Protein AF-A0A0M8KR98-F1 (afdb_monomer_lite)

Foldseek 3Di:
DVVVVVVVVVVVVVVVVVVVVVVVVVVVLVVLLVVLVVLLVVLVVCVVVLHQDDPPRCNVVSLVSLVVSLVVLLVLLVQLVVLLVVCLPPPEDAVVVSLCSNQNDDPDSLVSNLVSLVSNLSSLLSNLSSLVSVLSSVCSVPVPDDPVVSLVVNLVVNVVSLVSLVSSLVSLVSQLPHHYDNDPDPDPDRPPVNVSNSVSSVVSSVVSVVPPRRPPSCDPVNDPPFDWDQDPVGTDTDDDDD

Radius of gyration: 24.24 Å; chains: 1; bounding box: 56×49×80 Å

Sequence (242 aa):
MLAQHQMNKKLESISRVLVDLQSRADQEERSILATASRQASKVAGYLLDQASIPSISSASHAFGELDTLTNSYISRLDRWSGAVAKHADADRVYAPDLLKELVGKRDDPTVDFERMVAQTYEALALRARVVVLEKVAAEFSNPHRSLSHIEGVLRSELSDIAENQSRLVRLLEDLSVMQLDSSKVPVAFAGKGTLTARTSFSLLSRMLHSAPDGIPILSESDQTVLELEPGTGGMKVVKPAE

pLDDT: mean 76.17, std 15.07, range [37.62, 96.81]

Secondary structure (DSSP, 8-state):
-HHHHHHHHHHHHHHHHHHHHHHHHHHHHHHHHHHHHHHHHHHHHHHHTTPPPPTT-SHHHHHHHHHHHHHHHHHHHHHHHHHHHHTTT-S-EEHHHHHHHHH-S-SSHHHHHHHHHHHHHHHHHHHHHHHHHHHHHHHHT-TTS-HHHHHHHHHHHHHHHHHHHHHHHHHHHHHHHS-EES-SS------HHHHHHHHHHHHHHHHHHHS--SS----GGG-----EEEETTEEEEPPPP-

Structure (mmCIF, N/CA/C/O backbone):
data_AF-A0A0M8KR98-F1
#
_entry.id   AF-A0A0M8KR98-F1
#
loop_
_atom_site.group_PDB
_atom_site.id
_atom_site.type_symbol
_atom_site.label_atom_id
_atom_site.label_alt_id
_atom_site.label_comp_id
_atom_site.label_asym_id
_atom_site.label_entity_id
_atom_site.label_seq_id
_atom_site.pdbx_PDB_ins_code
_atom_site.Cartn_x
_atom_site.Cartn_y
_atom_site.Cartn_z
_atom_site.occupancy
_atom_site.B_iso_or_equiv
_atom_site.auth_seq_id
_atom_site.auth_comp_id
_atom_site.auth_asym_id
_atom_site.auth_atom_id
_atom_site.pdbx_PDB_model_num
ATOM 1 N N . MET A 1 1 ? 18.483 24.507 -37.525 1.00 60.78 1 MET A N 1
ATOM 2 C CA . MET A 1 1 ? 19.000 24.207 -36.166 1.00 60.78 1 MET A CA 1
ATOM 3 C C . MET A 1 1 ? 18.227 24.893 -35.027 1.00 60.78 1 MET A C 1
ATOM 5 O O . MET A 1 1 ? 18.072 24.269 -33.988 1.00 60.78 1 MET A O 1
ATOM 9 N N . LEU A 1 2 ? 17.673 26.104 -35.198 1.00 60.47 2 LEU A N 1
ATOM 10 C CA . LEU A 1 2 ? 16.888 26.804 -34.155 1.00 60.47 2 LEU A CA 1
ATOM 11 C C . LEU A 1 2 ? 15.587 26.090 -33.726 1.00 60.47 2 LEU A C 1
ATOM 13 O O . LEU A 1 2 ? 15.287 26.042 -32.537 1.00 60.47 2 LEU A O 1
ATOM 17 N N . ALA A 1 3 ? 14.850 25.485 -34.664 1.00 64.94 3 ALA A N 1
ATOM 18 C CA . ALA A 1 3 ? 13.606 24.765 -34.360 1.00 64.94 3 ALA A CA 1
ATOM 19 C C . ALA A 1 3 ? 13.834 23.516 -33.482 1.00 64.94 3 ALA A C 1
ATOM 21 O O . ALA A 1 3 ? 13.093 23.288 -32.530 1.00 64.94 3 ALA A O 1
ATOM 22 N N . GLN A 1 4 ? 14.911 22.762 -33.739 1.00 66.31 4 GLN A N 1
ATOM 23 C CA . GLN A 1 4 ? 15.295 21.595 -32.934 1.00 66.31 4 GLN A CA 1
ATOM 24 C C . GLN A 1 4 ? 15.674 22.001 -31.504 1.00 66.31 4 GLN A C 1
ATOM 26 O O . GLN A 1 4 ? 15.288 21.352 -30.537 1.00 66.31 4 GLN A O 1
ATOM 31 N N . HIS A 1 5 ? 16.396 23.115 -31.358 1.00 66.62 5 HIS A N 1
ATOM 32 C CA . HIS A 1 5 ? 16.786 23.639 -30.053 1.00 66.62 5 HIS A CA 1
ATOM 33 C C . HIS A 1 5 ? 15.574 24.132 -29.241 1.00 66.62 5 HIS A C 1
ATOM 35 O O . HIS A 1 5 ? 15.465 23.843 -28.051 1.00 66.62 5 HIS A O 1
ATOM 41 N N . GLN A 1 6 ? 14.614 24.808 -29.884 1.00 67.94 6 GLN A N 1
ATOM 42 C CA . GLN A 1 6 ? 13.362 25.216 -29.234 1.00 67.94 6 GLN A CA 1
ATOM 43 C C . GLN A 1 6 ? 12.481 24.020 -28.844 1.00 67.94 6 GLN A C 1
ATOM 45 O O . GLN A 1 6 ? 11.874 24.036 -27.773 1.00 67.94 6 GLN A O 1
ATOM 50 N N . MET A 1 7 ? 12.433 22.975 -29.674 1.00 64.50 7 MET A N 1
ATOM 51 C CA . MET A 1 7 ? 11.727 21.731 -29.365 1.00 64.50 7 MET A CA 1
ATOM 52 C C . MET A 1 7 ? 12.354 21.014 -28.163 1.00 64.50 7 MET A C 1
ATOM 54 O O . MET A 1 7 ? 11.638 20.665 -27.227 1.00 64.50 7 MET A O 1
ATOM 58 N N . ASN A 1 8 ? 13.682 20.884 -28.130 1.00 73.81 8 ASN A N 1
ATOM 59 C CA . ASN A 1 8 ? 14.389 20.284 -26.997 1.00 73.81 8 ASN A CA 1
ATOM 60 C C . ASN A 1 8 ? 14.152 21.071 -25.699 1.00 73.81 8 ASN A C 1
ATOM 62 O O . ASN A 1 8 ? 13.847 20.471 -24.674 1.00 73.81 8 ASN A O 1
ATOM 66 N N . LYS A 1 9 ? 14.179 22.410 -25.753 1.00 74.81 9 LYS A N 1
ATOM 67 C CA . LYS A 1 9 ? 13.900 23.268 -24.590 1.00 74.81 9 LYS A CA 1
ATOM 68 C C . LYS A 1 9 ? 12.471 23.098 -24.055 1.00 74.81 9 LYS A C 1
ATOM 70 O O . LYS A 1 9 ? 12.258 23.114 -22.845 1.00 74.81 9 LYS A O 1
ATOM 75 N N . LYS A 1 10 ? 11.484 22.913 -24.942 1.00 67.12 10 LYS A N 1
ATOM 76 C CA . LYS A 1 10 ? 10.097 22.616 -24.544 1.00 67.12 10 LYS A CA 1
ATOM 77 C C . LYS A 1 10 ? 9.973 21.232 -23.905 1.00 67.12 10 LYS A C 1
ATOM 79 O O . LYS A 1 10 ? 9.337 21.117 -22.864 1.00 67.12 10 LYS A O 1
ATOM 84 N N . LEU A 1 11 ? 10.600 20.208 -24.485 1.00 71.50 11 LEU A N 1
ATOM 85 C CA . LEU A 1 11 ? 10.605 18.850 -23.926 1.00 71.50 11 LEU A CA 1
ATOM 86 C C . LEU A 1 11 ? 11.276 18.801 -22.550 1.00 71.50 11 LEU A C 1
ATOM 88 O O . LEU A 1 11 ? 10.767 18.155 -21.641 1.00 71.50 11 LEU A O 1
ATOM 92 N N . GLU A 1 12 ? 12.368 19.537 -22.373 1.00 72.88 12 GLU A N 1
ATOM 93 C CA . GLU A 1 12 ? 13.060 19.651 -21.091 1.00 72.88 12 GLU A CA 1
ATOM 94 C C . GLU A 1 12 ? 12.201 20.367 -20.035 1.00 72.88 12 GLU A C 1
ATOM 96 O O . GLU A 1 12 ? 12.149 19.944 -18.882 1.00 72.88 12 GLU A O 1
ATOM 101 N N . SER A 1 13 ? 11.466 21.413 -20.429 1.00 69.31 13 SER A N 1
ATOM 102 C CA . SER A 1 13 ? 10.504 22.084 -19.547 1.00 69.31 13 SER A CA 1
ATOM 103 C C . SER A 1 13 ? 9.357 21.158 -19.136 1.00 69.31 13 SER A C 1
ATOM 105 O O . SER A 1 13 ? 8.962 21.172 -17.975 1.00 69.31 13 SER A O 1
ATOM 107 N N . ILE A 1 14 ? 8.828 20.355 -20.064 1.00 73.69 14 ILE A N 1
ATOM 108 C CA . ILE A 1 14 ? 7.782 19.363 -19.769 1.00 73.69 14 ILE A CA 1
ATOM 109 C C . ILE A 1 14 ? 8.328 18.299 -18.816 1.00 73.69 14 ILE A C 1
ATOM 111 O O . ILE A 1 14 ? 7.675 17.972 -17.831 1.00 73.69 14 ILE A O 1
ATOM 115 N N . SER A 1 15 ? 9.541 17.802 -19.070 1.00 72.00 15 SER A N 1
ATOM 116 C CA . SER A 1 15 ? 10.196 16.824 -18.202 1.00 72.00 15 SER A CA 1
ATOM 117 C C . SER A 1 15 ? 10.358 17.354 -16.778 1.00 72.00 15 SER A C 1
ATOM 119 O O . SER A 1 15 ? 10.060 16.634 -15.833 1.00 72.00 15 SER A O 1
ATOM 121 N N . ARG A 1 16 ? 10.773 18.617 -16.614 1.00 72.56 16 ARG A N 1
ATOM 122 C CA . ARG A 1 16 ? 10.891 19.250 -15.292 1.00 72.56 16 ARG A CA 1
ATOM 123 C C . ARG A 1 16 ? 9.550 19.361 -14.573 1.00 72.56 16 ARG A C 1
ATOM 125 O O . ARG A 1 16 ? 9.456 18.969 -13.418 1.00 72.56 16 ARG A O 1
ATOM 132 N N . VAL A 1 17 ? 8.506 19.816 -15.266 1.00 78.44 17 VAL A N 1
ATOM 133 C CA . VAL A 1 17 ? 7.155 19.901 -14.684 1.00 78.44 17 VAL A CA 1
ATOM 134 C C . VAL A 1 17 ? 6.644 18.522 -14.262 1.00 78.44 17 VAL A C 1
ATOM 136 O O . VAL A 1 17 ? 6.031 18.401 -13.206 1.00 78.44 17 VAL A O 1
ATOM 139 N N . LEU A 1 18 ? 6.916 17.475 -15.046 1.00 75.75 18 LEU A N 1
ATOM 140 C CA . LEU A 1 18 ? 6.538 16.106 -14.691 1.00 75.75 18 LEU A CA 1
ATOM 141 C C . LEU A 1 18 ? 7.247 15.621 -13.420 1.00 75.75 18 LEU A C 1
ATOM 143 O O . LEU A 1 18 ? 6.591 15.043 -12.559 1.00 75.75 18 LEU A O 1
ATOM 147 N N . VAL A 1 19 ? 8.548 15.893 -13.278 1.00 76.38 19 VAL A N 1
ATOM 148 C CA . VAL A 1 19 ? 9.313 15.552 -12.065 1.00 76.38 19 VAL A CA 1
ATOM 149 C C . VAL A 1 19 ? 8.761 16.290 -10.840 1.00 76.38 19 VAL A C 1
ATOM 151 O O . VAL A 1 19 ? 8.543 15.673 -9.798 1.00 76.38 19 VAL A O 1
ATOM 154 N N . ASP A 1 20 ? 8.459 17.584 -10.970 1.00 74.12 20 ASP A N 1
ATOM 155 C CA . ASP A 1 20 ? 7.891 18.379 -9.875 1.00 74.12 20 ASP A CA 1
ATOM 156 C C . ASP A 1 20 ? 6.502 17.877 -9.456 1.00 74.12 20 ASP A C 1
ATOM 158 O O . ASP A 1 20 ? 6.204 17.787 -8.263 1.00 74.12 20 ASP A O 1
ATOM 162 N N . LEU A 1 21 ? 5.648 17.526 -10.423 1.00 76.00 21 LEU A N 1
ATOM 163 C CA . LEU A 1 21 ? 4.333 16.941 -10.151 1.00 76.00 21 LEU A CA 1
ATOM 164 C C . LEU A 1 21 ? 4.455 15.591 -9.443 1.00 76.00 21 LEU A C 1
ATOM 166 O O . LEU A 1 21 ? 3.712 15.326 -8.503 1.00 76.00 21 LEU A O 1
ATOM 170 N N . GLN A 1 22 ? 5.411 14.766 -9.860 1.00 78.00 22 GLN A N 1
ATOM 171 C CA . GLN A 1 22 ? 5.649 13.461 -9.259 1.00 78.00 22 GLN A CA 1
ATOM 172 C C . GLN A 1 22 ? 6.147 13.580 -7.815 1.00 78.00 22 GLN A C 1
ATOM 174 O O . GLN A 1 22 ? 5.639 12.894 -6.935 1.00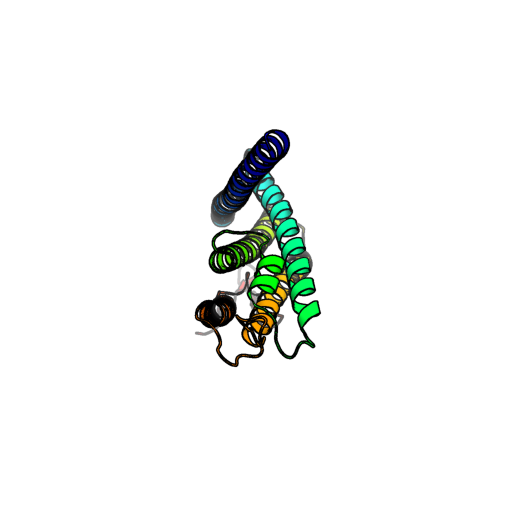 78.00 22 GLN A O 1
ATOM 179 N N . SER A 1 23 ? 7.065 14.510 -7.548 1.00 81.06 23 SER A N 1
ATOM 180 C CA . SER A 1 23 ? 7.532 14.812 -6.189 1.00 81.06 23 SER A CA 1
ATOM 181 C C . SER A 1 23 ? 6.395 15.304 -5.284 1.00 81.06 23 SER A C 1
ATOM 183 O O . SER A 1 23 ? 6.285 14.890 -4.129 1.00 81.06 23 SER A O 1
ATOM 185 N N . ARG A 1 24 ? 5.499 16.150 -5.814 1.00 79.88 24 ARG A N 1
ATOM 186 C CA . ARG A 1 24 ? 4.309 16.607 -5.080 1.00 79.88 24 ARG A CA 1
ATOM 187 C C . ARG A 1 24 ? 3.347 15.467 -4.773 1.00 79.88 24 ARG A C 1
ATOM 189 O O . ARG A 1 24 ? 2.889 15.392 -3.640 1.00 79.88 24 ARG A O 1
ATOM 196 N N . ALA A 1 25 ? 3.092 14.583 -5.736 1.00 82.25 25 ALA A N 1
ATOM 197 C CA . ALA A 1 25 ? 2.265 13.399 -5.518 1.00 82.25 25 ALA A CA 1
ATOM 198 C C . ALA A 1 25 ? 2.884 12.483 -4.448 1.00 82.25 25 ALA A C 1
ATOM 200 O O . ALA A 1 25 ? 2.210 12.128 -3.487 1.00 82.25 25 ALA A O 1
ATOM 201 N N . ASP A 1 26 ? 4.189 12.197 -4.534 1.00 84.81 26 ASP A N 1
ATOM 202 C CA . ASP A 1 26 ? 4.903 11.385 -3.538 1.00 84.81 26 ASP A CA 1
ATOM 203 C C . ASP A 1 26 ? 4.811 12.016 -2.123 1.00 84.81 26 ASP A C 1
ATOM 205 O O . ASP A 1 26 ? 4.698 11.310 -1.115 1.00 84.81 26 ASP A O 1
ATOM 209 N N . GLN A 1 27 ? 4.835 13.351 -2.025 1.00 87.62 27 GLN A N 1
ATOM 210 C CA . GLN A 1 27 ? 4.674 14.081 -0.763 1.00 87.62 27 GLN A CA 1
ATOM 211 C C . GLN A 1 27 ? 3.228 14.064 -0.241 1.00 87.62 27 GLN A C 1
ATOM 213 O O . GLN A 1 27 ? 3.015 13.969 0.970 1.00 87.62 27 GLN A O 1
ATOM 218 N N . GLU A 1 28 ? 2.245 14.156 -1.132 1.00 91.56 28 GLU A N 1
ATOM 219 C CA . GLU A 1 28 ? 0.820 14.066 -0.811 1.00 91.56 28 GLU A CA 1
ATOM 220 C C . GLU A 1 28 ? 0.468 12.680 -0.262 1.00 91.56 28 GLU A C 1
ATOM 222 O O . GLU A 1 28 ? -0.090 12.587 0.832 1.00 91.56 28 GLU A O 1
ATOM 227 N N . GLU A 1 29 ? 0.908 11.610 -0.932 1.00 91.81 29 GLU A N 1
ATOM 228 C CA . GLU A 1 29 ? 0.727 10.228 -0.470 1.00 91.81 29 GLU A CA 1
ATOM 229 C C . GLU A 1 29 ? 1.280 10.038 0.957 1.00 91.81 29 GLU A C 1
ATOM 231 O O . GLU A 1 29 ? 0.601 9.511 1.842 1.00 91.81 29 GLU A O 1
ATOM 236 N N . ARG A 1 30 ? 2.490 10.549 1.233 1.00 89.38 30 ARG A N 1
ATOM 237 C CA . ARG A 1 30 ? 3.092 10.509 2.581 1.00 89.38 30 ARG A CA 1
ATOM 238 C C . ARG A 1 30 ? 2.304 11.315 3.610 1.00 89.38 30 ARG A C 1
ATOM 240 O O . ARG A 1 30 ? 2.203 10.905 4.766 1.00 89.38 30 ARG A O 1
ATOM 247 N N . SER A 1 31 ? 1.770 12.469 3.215 1.00 92.81 31 SER A N 1
ATOM 248 C CA . SER A 1 31 ? 0.945 13.305 4.089 1.00 92.81 31 SER A CA 1
ATOM 249 C C . SER A 1 31 ? -0.346 12.589 4.487 1.00 92.81 31 SER A C 1
ATOM 251 O O . SER A 1 31 ? -0.731 12.640 5.661 1.00 92.81 31 SER A O 1
ATOM 253 N N . ILE A 1 32 ? -0.975 11.880 3.543 1.00 94.00 32 ILE A N 1
ATOM 254 C CA . ILE A 1 32 ? -2.165 11.056 3.787 1.00 94.00 32 ILE A CA 1
ATOM 255 C C . ILE A 1 32 ? -1.837 9.947 4.792 1.00 94.00 32 ILE A C 1
ATOM 257 O O . ILE A 1 32 ? -2.484 9.879 5.837 1.00 94.00 32 ILE A O 1
ATOM 261 N N . LEU A 1 33 ? -0.785 9.150 4.551 1.00 87.56 33 LEU A N 1
ATOM 262 C CA . LEU A 1 33 ? -0.366 8.074 5.465 1.00 87.56 33 LEU A CA 1
ATOM 263 C C . LEU A 1 33 ? -0.090 8.595 6.881 1.00 87.56 33 LEU A C 1
ATOM 265 O O . LEU A 1 33 ? -0.625 8.077 7.864 1.00 87.56 33 LEU A O 1
ATOM 269 N N . ALA A 1 34 ? 0.680 9.680 6.998 1.00 89.81 34 ALA A N 1
ATOM 270 C CA . ALA A 1 34 ? 1.000 10.278 8.290 1.00 89.81 34 ALA A CA 1
ATOM 271 C C . ALA A 1 34 ? -0.248 10.820 9.006 1.00 89.81 34 ALA A C 1
ATOM 273 O O . ALA A 1 34 ? -0.359 10.730 10.232 1.00 89.81 34 ALA A O 1
ATOM 274 N N . THR A 1 35 ? -1.190 11.400 8.262 1.00 92.31 35 THR A N 1
ATOM 275 C CA . THR A 1 35 ? -2.434 11.936 8.823 1.00 92.31 35 THR A CA 1
ATOM 276 C C . THR A 1 35 ? -3.353 10.817 9.287 1.00 92.31 35 THR A C 1
ATOM 278 O O . THR A 1 35 ? -3.800 10.859 10.434 1.00 92.31 35 THR A O 1
ATOM 281 N N . ALA A 1 36 ? -3.567 9.793 8.463 1.00 90.06 36 ALA A N 1
ATOM 282 C CA . ALA A 1 36 ? -4.360 8.624 8.819 1.00 90.06 36 ALA A CA 1
ATOM 283 C C . ALA A 1 36 ? -3.770 7.883 10.028 1.00 90.06 36 ALA A C 1
ATOM 285 O O . ALA A 1 36 ? -4.508 7.558 10.954 1.00 90.06 36 ALA A O 1
ATOM 286 N N . SER A 1 37 ? -2.443 7.726 10.094 1.00 85.12 37 SER A N 1
ATOM 287 C CA . SER A 1 37 ? -1.750 7.126 11.242 1.00 85.12 37 SER A CA 1
ATOM 288 C C . SER A 1 37 ? -1.997 7.907 12.537 1.00 85.12 37 SER A C 1
ATOM 290 O O . SER A 1 37 ? -2.449 7.338 13.533 1.00 85.12 37 SER A O 1
ATOM 292 N N . ARG A 1 38 ? -1.829 9.240 12.516 1.00 88.19 38 ARG A N 1
ATOM 293 C CA . ARG A 1 38 ? -2.130 10.088 13.685 1.00 88.19 38 ARG A CA 1
ATOM 294 C C . ARG A 1 38 ? -3.593 9.995 14.117 1.00 88.19 38 ARG A C 1
ATOM 296 O O . ARG A 1 38 ? -3.866 10.009 15.316 1.00 88.19 38 ARG A O 1
ATOM 303 N N . GLN A 1 39 ? -4.533 9.945 13.172 1.00 90.62 39 GLN A N 1
ATOM 304 C CA . GLN A 1 39 ? -5.955 9.826 13.503 1.00 90.62 39 GLN A CA 1
ATOM 305 C C . GLN A 1 39 ? -6.304 8.438 14.039 1.00 90.62 39 GLN A C 1
ATOM 307 O O . GLN A 1 39 ? -7.041 8.350 15.017 1.00 90.62 39 GLN A O 1
ATOM 312 N N . ALA A 1 40 ? -5.720 7.373 13.487 1.00 85.38 40 ALA A N 1
ATOM 313 C CA . ALA A 1 40 ? -5.876 6.017 14.000 1.00 85.38 40 ALA A CA 1
ATOM 314 C C . ALA A 1 40 ? -5.414 5.921 15.462 1.00 85.38 40 ALA A C 1
ATOM 316 O O . ALA A 1 40 ? -6.148 5.404 16.299 1.00 85.38 40 ALA A O 1
ATOM 317 N N . SER A 1 41 ? -4.259 6.505 15.809 1.00 84.06 41 SER A N 1
ATOM 318 C CA . SER A 1 41 ? -3.794 6.554 17.204 1.00 84.06 41 SER A CA 1
ATOM 319 C C . SER A 1 41 ? -4.745 7.321 18.129 1.00 84.06 41 SER A C 1
ATOM 321 O O . SER A 1 41 ? -4.973 6.890 19.257 1.00 84.06 41 SER A O 1
ATOM 323 N N . LYS A 1 42 ? -5.329 8.436 17.670 1.00 85.50 42 LYS A N 1
ATOM 324 C CA . LYS A 1 42 ? -6.311 9.200 18.460 1.00 85.50 42 LYS A CA 1
ATOM 325 C C . LYS A 1 42 ? -7.598 8.415 18.688 1.00 85.50 42 LYS A C 1
ATOM 327 O O . LYS A 1 42 ? -8.082 8.366 19.812 1.00 85.50 42 LYS A O 1
ATOM 332 N N . VAL A 1 43 ? -8.134 7.801 17.633 1.00 84.75 43 VAL A N 1
ATOM 333 C CA . VAL A 1 43 ? -9.340 6.966 17.711 1.00 84.75 43 VAL A CA 1
ATOM 334 C C . VAL A 1 43 ? -9.110 5.778 18.637 1.00 84.75 43 VAL A C 1
ATOM 336 O O . VAL A 1 43 ? -9.946 5.525 19.497 1.00 84.75 43 VAL A O 1
ATOM 339 N N . ALA A 1 44 ? -7.961 5.108 18.530 1.00 81.12 44 ALA A N 1
ATOM 340 C CA . ALA A 1 44 ? -7.590 4.038 19.449 1.00 81.12 44 ALA A CA 1
ATOM 341 C C . ALA A 1 44 ? -7.576 4.519 20.910 1.00 81.12 44 ALA A C 1
ATOM 343 O O . ALA A 1 44 ? -8.131 3.842 21.767 1.00 81.12 44 ALA A O 1
ATOM 344 N N . GLY A 1 45 ? -7.015 5.704 21.183 1.00 78.56 45 GLY A N 1
ATOM 345 C CA . GLY A 1 45 ? -7.058 6.322 22.512 1.00 78.56 45 GLY A CA 1
ATOM 346 C C . GLY A 1 45 ? -8.485 6.541 23.021 1.00 78.56 45 GLY A C 1
ATOM 347 O O . GLY A 1 45 ? -8.815 6.089 24.111 1.00 78.56 45 GLY A O 1
ATOM 348 N N . TYR A 1 46 ? -9.361 7.141 22.206 1.00 82.25 46 TYR A N 1
ATOM 349 C CA . TYR A 1 46 ? -10.764 7.342 22.587 1.00 82.25 46 TYR A CA 1
ATOM 350 C C . TYR A 1 46 ? -11.484 6.027 22.897 1.00 82.25 46 TYR A C 1
ATOM 352 O O . TYR A 1 46 ? -12.187 5.942 23.899 1.00 82.25 46 TYR A O 1
ATOM 360 N N . LEU A 1 47 ? -11.284 4.994 22.074 1.00 80.12 47 LEU A N 1
ATOM 361 C CA . LEU A 1 47 ? -11.908 3.688 22.287 1.00 80.12 47 LEU A CA 1
ATOM 362 C C . LEU A 1 47 ? -11.386 2.994 23.555 1.00 80.12 47 LEU A C 1
ATOM 364 O O . LEU A 1 47 ? -12.181 2.407 24.287 1.00 80.12 47 LEU A O 1
ATOM 368 N N . LEU A 1 48 ? -10.082 3.087 23.842 1.00 78.62 48 LEU A N 1
ATOM 369 C CA . LEU A 1 48 ? -9.481 2.544 25.068 1.00 78.62 48 LEU A CA 1
ATOM 370 C C . LEU A 1 48 ? -10.015 3.237 26.326 1.00 78.62 48 LEU A C 1
ATOM 372 O O . LEU A 1 48 ? -10.317 2.569 27.313 1.00 78.62 48 LEU A O 1
ATOM 376 N N . ASP A 1 49 ? -10.191 4.555 26.261 1.00 82.62 49 ASP A N 1
ATOM 377 C CA . ASP A 1 49 ? -10.740 5.360 27.353 1.00 82.62 49 ASP A CA 1
ATOM 378 C C . ASP A 1 49 ? -12.273 5.232 27.478 1.00 82.62 49 ASP A C 1
ATOM 380 O O . ASP A 1 49 ? -12.879 5.888 28.327 1.00 82.62 49 ASP A O 1
ATOM 384 N N . GLN A 1 50 ? -12.918 4.415 26.629 1.00 77.69 50 GLN A N 1
ATOM 385 C CA . GLN A 1 50 ? -14.381 4.315 26.494 1.00 77.69 50 GLN A CA 1
ATOM 386 C C . GLN A 1 50 ? -15.046 5.685 26.271 1.00 77.69 50 GLN A C 1
ATOM 388 O O . GLN A 1 50 ? -16.196 5.926 26.647 1.00 77.69 50 GLN A O 1
ATOM 393 N N . ALA A 1 51 ? -14.303 6.606 25.663 1.00 74.38 51 ALA A N 1
ATOM 394 C CA . ALA A 1 51 ? -14.758 7.937 25.336 1.00 74.38 51 ALA A CA 1
ATOM 395 C C . ALA A 1 51 ? -15.451 7.930 23.972 1.00 74.38 51 ALA A C 1
ATOM 397 O O . ALA A 1 51 ? -15.032 7.261 23.026 1.00 74.38 51 ALA A O 1
ATOM 398 N N . SER A 1 52 ? -16.501 8.740 23.845 1.00 76.12 52 SER A N 1
ATOM 399 C CA . SER A 1 52 ? -17.106 8.981 22.539 1.00 76.12 52 SER A CA 1
ATOM 400 C C . SER A 1 52 ? -16.109 9.698 21.628 1.00 76.12 52 SER A C 1
ATOM 402 O O . SER A 1 52 ? -15.481 10.682 22.030 1.00 76.12 52 SER A O 1
ATOM 404 N N . ILE A 1 53 ? -15.978 9.220 20.390 1.00 78.25 53 ILE A N 1
ATOM 405 C CA . ILE A 1 53 ? -15.176 9.897 19.371 1.00 78.25 53 ILE A CA 1
ATOM 406 C C . ILE A 1 53 ? -15.867 11.234 19.055 1.00 78.25 53 ILE A C 1
ATOM 408 O O . ILE A 1 53 ? -17.037 11.232 18.662 1.00 78.25 53 ILE A O 1
ATOM 412 N N . PRO A 1 54 ? -15.182 12.385 19.192 1.00 77.38 54 PRO A N 1
ATOM 413 C CA . PRO A 1 54 ? -15.797 13.680 18.926 1.00 77.38 54 PRO A CA 1
ATOM 414 C C . PRO A 1 54 ? -16.349 13.761 17.497 1.00 77.38 54 PRO A C 1
ATOM 416 O O . PRO A 1 54 ? -15.655 13.411 16.546 1.00 77.38 54 PRO A O 1
ATOM 419 N N . SER A 1 55 ? -17.556 14.303 17.319 1.00 72.25 55 SER A N 1
ATOM 420 C CA . SER A 1 55 ? -18.179 14.479 15.993 1.00 72.25 55 SER A CA 1
ATOM 421 C C . SER A 1 55 ? -17.387 15.402 15.057 1.00 72.25 55 SER A C 1
ATOM 423 O O . SER A 1 55 ? -17.483 15.284 13.841 1.00 72.25 55 SER A O 1
ATOM 425 N N . ILE A 1 56 ? -16.571 16.296 15.623 1.00 70.12 56 ILE A N 1
ATOM 426 C CA . ILE A 1 56 ? -15.633 17.171 14.900 1.00 70.12 56 ILE A CA 1
ATOM 427 C C . ILE A 1 56 ? -14.295 16.488 14.564 1.00 70.12 56 ILE A C 1
ATOM 429 O O . ILE A 1 56 ? -13.366 17.144 14.092 1.00 70.12 56 ILE A O 1
ATOM 433 N N . SER A 1 57 ? -14.151 15.194 14.858 1.00 80.50 57 SER A N 1
ATOM 434 C CA . SER A 1 57 ? -12.944 14.438 14.542 1.00 80.50 57 SER A CA 1
ATOM 435 C C . SER A 1 57 ? -12.718 14.389 13.032 1.00 80.50 57 SER A C 1
ATOM 437 O O . SER A 1 57 ? -13.613 14.052 12.262 1.00 80.50 57 SER A O 1
ATOM 439 N N . SER A 1 58 ? -11.486 14.662 12.600 1.00 88.75 58 SER A N 1
ATOM 440 C CA . SER A 1 58 ? -11.077 14.506 11.200 1.00 88.75 58 SER A CA 1
ATOM 441 C C . SER A 1 58 ? -10.715 13.064 10.826 1.00 88.75 58 SER A C 1
ATOM 443 O O . SER A 1 58 ? -10.207 12.828 9.730 1.00 88.75 58 SER A O 1
ATOM 445 N N . ALA A 1 59 ? -10.978 12.095 11.712 1.00 88.25 59 ALA A N 1
ATOM 446 C CA . ALA A 1 59 ? -10.686 10.684 11.480 1.00 88.25 59 ALA A CA 1
ATOM 447 C C . ALA A 1 59 ? -11.400 10.135 10.239 1.00 88.25 59 ALA A C 1
ATOM 449 O O . ALA A 1 59 ? -10.728 9.603 9.364 1.00 88.25 59 ALA A O 1
ATOM 450 N N . SER A 1 60 ? -12.714 10.346 10.099 1.00 89.25 60 SER A N 1
ATOM 451 C CA . SER A 1 60 ? -13.475 9.828 8.951 1.00 89.25 60 SER A CA 1
ATOM 452 C C . SER A 1 60 ? -12.943 10.342 7.610 1.00 89.25 60 SER A C 1
ATOM 454 O O . SER A 1 60 ? -12.876 9.592 6.643 1.00 89.25 60 SER A O 1
ATOM 456 N N . HIS A 1 61 ? -12.509 11.606 7.554 1.00 92.81 61 HIS A N 1
ATOM 457 C CA . HIS A 1 61 ? -11.885 12.170 6.355 1.00 92.81 61 HIS A CA 1
ATOM 458 C C . HIS A 1 61 ? -10.538 11.505 6.057 1.00 92.81 61 HIS A C 1
ATOM 460 O O . HIS A 1 61 ? -10.313 11.035 4.947 1.00 92.81 61 HIS A O 1
ATOM 466 N N . ALA A 1 62 ? -9.657 11.422 7.059 1.00 93.62 62 ALA A N 1
ATOM 467 C CA . ALA A 1 62 ? -8.339 10.811 6.899 1.00 93.62 62 ALA A CA 1
ATOM 468 C C . ALA A 1 62 ? -8.423 9.321 6.521 1.00 93.62 62 ALA A C 1
ATOM 470 O O . ALA A 1 62 ? -7.589 8.823 5.769 1.00 93.62 62 ALA A O 1
ATOM 471 N N . PHE A 1 63 ? -9.431 8.607 7.025 1.00 94.50 63 PHE A N 1
ATOM 472 C CA . PHE A 1 63 ? -9.676 7.204 6.696 1.00 94.50 63 PHE A CA 1
ATOM 473 C C . PHE A 1 63 ? -10.216 7.036 5.270 1.00 94.50 63 PHE A C 1
ATOM 475 O O . PHE A 1 63 ? -9.766 6.135 4.566 1.00 94.50 63 PHE A O 1
ATOM 482 N N . GLY A 1 64 ? -11.080 7.942 4.797 1.00 93.88 64 GLY A N 1
ATOM 483 C CA . GLY A 1 64 ? -11.520 7.965 3.397 1.00 93.88 64 GLY A CA 1
ATOM 484 C C . GLY A 1 64 ? -10.389 8.266 2.402 1.00 93.88 64 GLY A C 1
ATOM 485 O O . GLY A 1 64 ? -10.293 7.631 1.348 1.00 93.88 64 GLY A O 1
ATOM 486 N N . GLU A 1 65 ? -9.483 9.188 2.743 1.00 96.81 65 GLU A N 1
ATOM 487 C CA . GLU A 1 65 ? -8.279 9.449 1.938 1.00 96.81 65 GLU A CA 1
ATOM 488 C C . GLU A 1 65 ? -7.334 8.242 1.919 1.00 96.81 65 GLU A C 1
ATOM 490 O O . GLU A 1 65 ? -6.812 7.885 0.861 1.00 96.81 65 GLU A O 1
ATOM 495 N N . LEU A 1 66 ? -7.148 7.574 3.065 1.00 95.75 66 LEU A N 1
ATOM 496 C CA . LEU A 1 66 ? -6.366 6.341 3.145 1.00 95.75 66 LEU A CA 1
ATOM 497 C C . LEU A 1 66 ? -6.967 5.228 2.281 1.00 95.75 66 LEU A C 1
ATOM 499 O O . LEU A 1 66 ? -6.217 4.517 1.616 1.00 95.75 66 LEU A O 1
ATOM 503 N N . ASP A 1 67 ? -8.289 5.063 2.280 1.00 95.31 67 ASP A N 1
ATOM 504 C CA . ASP A 1 67 ? -8.968 4.061 1.452 1.00 95.31 67 ASP A CA 1
ATOM 505 C C . ASP A 1 67 ? -8.712 4.311 -0.042 1.00 95.31 67 ASP A C 1
ATOM 507 O O . ASP A 1 67 ? -8.266 3.422 -0.772 1.00 95.31 67 ASP A O 1
ATOM 511 N N . THR A 1 68 ? -8.850 5.567 -0.473 1.00 96.31 68 THR A N 1
ATOM 512 C CA . THR A 1 68 ? -8.549 5.986 -1.851 1.00 96.31 68 THR A CA 1
ATOM 513 C C . THR A 1 68 ? -7.082 5.731 -2.216 1.00 96.31 68 THR A C 1
ATOM 515 O O . THR A 1 68 ? -6.787 5.190 -3.287 1.00 96.31 68 THR A O 1
ATOM 5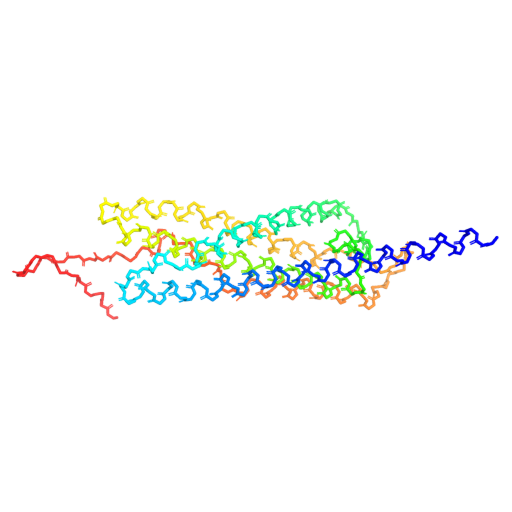18 N N . LEU A 1 69 ? -6.152 6.074 -1.319 1.00 95.69 69 LEU A N 1
ATOM 519 C CA . LEU A 1 69 ? -4.723 5.825 -1.509 1.00 95.69 69 LEU A CA 1
ATOM 520 C C . LEU A 1 69 ? -4.415 4.323 -1.598 1.00 95.69 69 LEU A C 1
ATOM 522 O O . LEU A 1 69 ? -3.655 3.894 -2.467 1.00 95.69 69 LEU A O 1
ATOM 526 N N . THR A 1 70 ? -5.046 3.517 -0.745 1.00 94.75 70 THR A N 1
ATOM 527 C CA . THR A 1 70 ? -4.876 2.060 -0.730 1.00 94.75 70 THR A CA 1
ATOM 528 C C . THR A 1 70 ? -5.334 1.448 -2.054 1.00 94.75 70 THR A C 1
ATOM 530 O O . THR A 1 70 ? -4.606 0.646 -2.635 1.00 94.75 70 THR A O 1
ATOM 533 N N . ASN A 1 71 ? -6.462 1.900 -2.613 1.00 95.19 71 ASN A N 1
ATOM 534 C CA . ASN A 1 71 ? -6.937 1.461 -3.931 1.00 95.19 71 ASN A CA 1
ATOM 535 C C . ASN A 1 71 ? -5.949 1.803 -5.065 1.00 95.19 71 ASN A C 1
ATOM 537 O O . ASN A 1 71 ? -5.727 0.996 -5.976 1.00 95.19 71 ASN A O 1
ATOM 541 N N . SER A 1 72 ? -5.301 2.972 -4.998 1.00 94.31 72 SER A N 1
ATOM 542 C CA . SER A 1 72 ? -4.230 3.351 -5.936 1.00 94.31 72 SER A CA 1
ATOM 543 C C . SER A 1 72 ? -3.021 2.411 -5.835 1.00 94.31 72 SER A C 1
ATOM 545 O O . SER A 1 72 ? -2.444 2.009 -6.852 1.00 94.31 72 SER A O 1
ATOM 547 N N . TYR A 1 73 ? -2.654 2.004 -4.619 1.00 94.00 73 TYR A N 1
ATOM 548 C CA . TYR A 1 73 ? -1.554 1.072 -4.382 1.00 94.00 73 TYR A CA 1
ATOM 549 C C . TYR A 1 73 ? -1.888 -0.373 -4.767 1.00 94.00 73 TYR A C 1
ATOM 551 O O . TYR A 1 73 ? -1.030 -1.045 -5.335 1.00 94.00 73 TYR A O 1
ATOM 559 N N . ILE A 1 74 ? -3.128 -0.828 -4.583 1.00 94.88 74 ILE A N 1
ATOM 560 C CA . ILE A 1 74 ? -3.591 -2.123 -5.111 1.00 94.88 74 ILE A CA 1
ATOM 561 C C . ILE A 1 74 ? -3.523 -2.117 -6.644 1.00 94.88 74 ILE A C 1
ATOM 563 O O . ILE A 1 74 ? -2.923 -3.005 -7.243 1.00 94.88 74 ILE A O 1
ATOM 567 N N . SER A 1 75 ? -3.998 -1.047 -7.287 1.00 94.81 75 SER A N 1
ATOM 568 C CA . SER A 1 75 ? -3.895 -0.895 -8.748 1.00 94.81 75 SER A CA 1
ATOM 569 C C . SER A 1 75 ? -2.435 -0.883 -9.233 1.00 94.81 75 SER A C 1
ATOM 571 O O . SER A 1 75 ? -2.111 -1.338 -10.331 1.00 94.81 75 SER A O 1
ATOM 573 N N . ARG A 1 76 ? -1.516 -0.334 -8.429 1.00 93.81 76 ARG A N 1
ATOM 574 C CA . ARG A 1 76 ? -0.070 -0.375 -8.690 1.00 93.81 76 ARG A CA 1
ATOM 575 C C . ARG A 1 76 ? 0.473 -1.799 -8.555 1.00 93.81 76 ARG A C 1
ATOM 577 O O . ARG A 1 76 ? 1.222 -2.209 -9.439 1.00 93.81 76 ARG A O 1
ATOM 584 N N . LEU A 1 77 ? 0.070 -2.535 -7.520 1.00 95.31 77 LEU A N 1
ATOM 585 C CA . LEU A 1 77 ? 0.424 -3.939 -7.327 1.00 95.31 77 LEU A CA 1
ATOM 586 C C . LEU A 1 77 ? -0.051 -4.799 -8.506 1.00 95.31 77 LEU A C 1
ATOM 588 O O . LEU A 1 77 ? 0.743 -5.574 -9.028 1.00 95.31 77 LEU A O 1
ATOM 592 N N . ASP A 1 78 ? -1.271 -4.591 -9.010 1.00 95.75 78 ASP A N 1
ATOM 593 C CA . ASP A 1 78 ? -1.779 -5.287 -10.202 1.00 95.75 78 ASP A CA 1
ATOM 594 C C . ASP A 1 78 ? -0.885 -5.056 -11.428 1.00 95.75 78 ASP A C 1
ATOM 596 O O . ASP A 1 78 ? -0.549 -5.991 -12.161 1.00 95.75 78 ASP A O 1
ATOM 600 N N . ARG A 1 79 ? -0.443 -3.808 -11.639 1.00 94.88 79 ARG A N 1
ATOM 601 C CA . ARG A 1 79 ? 0.490 -3.474 -12.727 1.00 94.88 79 ARG A CA 1
ATOM 602 C C . ARG A 1 79 ? 1.850 -4.133 -12.540 1.00 94.88 79 ARG A C 1
ATOM 604 O O . ARG A 1 79 ? 2.415 -4.601 -13.526 1.00 94.88 79 ARG A O 1
ATOM 611 N N . TRP A 1 80 ? 2.373 -4.174 -11.316 1.00 95.62 80 TRP A N 1
ATOM 612 C CA . TRP A 1 80 ? 3.631 -4.858 -11.022 1.00 95.62 80 TRP A CA 1
ATOM 613 C C . TRP A 1 80 ? 3.520 -6.361 -11.258 1.00 95.62 80 TRP A C 1
ATOM 615 O O . TRP A 1 80 ? 4.370 -6.917 -11.948 1.00 95.62 80 TRP A O 1
ATOM 625 N N . SER A 1 81 ? 2.453 -7.007 -10.778 1.00 93.81 81 SER A N 1
ATOM 626 C CA . SER A 1 81 ? 2.197 -8.427 -11.038 1.00 93.81 81 SER A CA 1
ATOM 627 C C . SER A 1 81 ? 2.102 -8.699 -12.538 1.00 93.81 81 SER A C 1
ATOM 629 O O . SER A 1 81 ? 2.717 -9.637 -13.036 1.00 93.81 81 SER A O 1
ATOM 631 N N . GLY A 1 82 ? 1.408 -7.834 -13.284 1.00 93.19 82 GLY A N 1
ATOM 632 C CA . GLY A 1 82 ? 1.335 -7.925 -14.740 1.00 93.19 82 GLY A CA 1
ATOM 633 C C . GLY A 1 82 ? 2.679 -7.708 -15.443 1.00 93.19 82 GLY A C 1
ATOM 634 O O . GLY A 1 82 ? 2.914 -8.311 -16.485 1.00 93.19 82 GLY A O 1
ATOM 635 N N . ALA A 1 83 ? 3.567 -6.868 -14.905 1.00 91.56 83 ALA A N 1
ATOM 636 C CA . ALA A 1 83 ? 4.921 -6.695 -15.431 1.00 91.56 83 ALA A CA 1
ATOM 637 C C . ALA A 1 83 ? 5.766 -7.952 -15.192 1.00 91.56 83 ALA A C 1
ATOM 639 O O . ALA A 1 83 ? 6.326 -8.491 -16.140 1.00 91.56 83 ALA A O 1
ATOM 640 N N . VAL A 1 84 ? 5.783 -8.475 -13.963 1.00 90.00 84 VAL A N 1
ATOM 641 C CA . VAL A 1 84 ? 6.519 -9.701 -13.609 1.00 90.00 84 VAL A CA 1
ATOM 642 C C . VAL A 1 84 ? 6.040 -10.896 -14.435 1.00 90.00 84 VAL A C 1
ATOM 644 O O . VAL A 1 84 ? 6.863 -11.610 -15.004 1.00 90.00 84 VAL A O 1
ATOM 647 N N . ALA A 1 85 ? 4.725 -11.059 -14.596 1.00 90.25 85 ALA A N 1
ATOM 648 C CA . ALA A 1 85 ? 4.143 -12.156 -15.366 1.00 90.25 85 ALA A CA 1
ATOM 649 C C . ALA A 1 85 ? 4.579 -12.172 -16.844 1.00 90.25 85 ALA A C 1
ATOM 651 O O . ALA A 1 85 ? 4.723 -13.245 -17.421 1.00 90.25 85 ALA A O 1
ATOM 652 N N . LYS A 1 86 ? 4.848 -11.011 -17.464 1.00 89.81 86 LYS A N 1
ATOM 653 C CA . LYS A 1 86 ? 5.357 -10.945 -18.853 1.00 89.81 86 LYS A CA 1
ATOM 654 C C . LYS A 1 86 ? 6.744 -11.559 -19.016 1.00 89.81 86 LYS A C 1
ATOM 656 O O . LYS A 1 86 ? 7.112 -11.924 -20.128 1.00 89.81 86 LYS A O 1
ATOM 661 N N . HIS A 1 87 ? 7.506 -11.627 -17.929 1.00 85.94 87 HIS A N 1
ATOM 662 C CA . HIS A 1 87 ? 8.883 -12.106 -17.917 1.00 85.94 87 HIS A CA 1
ATOM 663 C C . HIS A 1 87 ? 9.021 -13.485 -17.260 1.00 85.94 87 HIS A C 1
ATOM 665 O O . HIS A 1 87 ? 10.143 -13.952 -17.088 1.00 85.94 87 HIS A O 1
ATOM 671 N N . ALA A 1 88 ? 7.911 -14.145 -16.905 1.00 80.94 88 ALA A N 1
ATOM 672 C CA . ALA A 1 88 ? 7.920 -15.423 -16.190 1.00 80.94 88 ALA A CA 1
ATOM 673 C C . ALA A 1 88 ? 8.618 -16.551 -16.974 1.00 80.94 88 ALA A C 1
ATOM 675 O O . ALA A 1 88 ? 9.351 -17.340 -16.385 1.00 80.94 88 ALA A O 1
ATOM 676 N N . ASP A 1 89 ? 8.448 -16.577 -18.300 1.00 80.62 89 ASP A N 1
ATOM 677 C CA . ASP A 1 89 ? 9.035 -17.595 -19.187 1.00 80.62 89 ASP A CA 1
ATOM 678 C C . ASP A 1 89 ? 10.390 -17.172 -19.790 1.00 80.62 89 ASP A C 1
ATOM 680 O O . ASP A 1 89 ? 10.950 -17.869 -20.638 1.00 80.62 89 ASP A O 1
ATOM 684 N N . ALA A 1 90 ? 10.914 -16.000 -19.419 1.00 81.75 90 ALA A N 1
ATOM 685 C CA . ALA A 1 90 ? 12.144 -15.481 -20.002 1.00 81.75 90 ALA A CA 1
ATOM 686 C C . ALA A 1 90 ? 13.384 -16.077 -19.315 1.00 81.75 90 ALA A C 1
ATOM 688 O O . ALA A 1 90 ? 13.595 -15.884 -18.119 1.00 81.75 90 ALA A O 1
ATOM 689 N N . ASP A 1 91 ? 14.275 -16.699 -20.098 1.00 77.56 91 ASP A N 1
ATOM 690 C CA . ASP A 1 91 ? 15.561 -17.224 -19.601 1.00 77.56 91 ASP A CA 1
ATOM 691 C C . ASP A 1 91 ? 16.430 -16.141 -18.937 1.00 77.56 91 ASP A C 1
ATOM 693 O O . ASP A 1 91 ? 17.197 -16.417 -18.008 1.00 77.56 91 ASP A O 1
ATOM 697 N N . ARG A 1 92 ? 1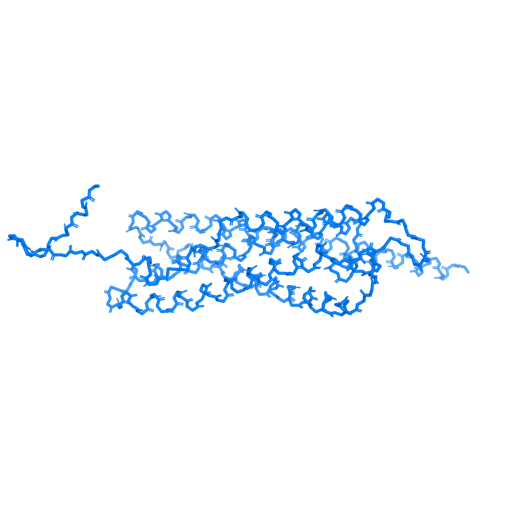6.344 -14.900 -19.437 1.00 80.31 92 ARG A N 1
ATOM 698 C CA . ARG A 1 92 ? 17.021 -13.718 -18.890 1.00 80.31 92 ARG A CA 1
ATOM 699 C C . ARG A 1 92 ? 16.194 -12.463 -19.102 1.00 80.31 92 ARG A C 1
ATOM 701 O O . ARG A 1 92 ? 15.701 -12.213 -20.200 1.00 80.31 92 ARG A O 1
ATOM 708 N N . VAL A 1 93 ? 16.147 -11.622 -18.075 1.00 83.62 93 VAL A N 1
ATOM 709 C CA . VAL A 1 93 ? 15.403 -10.361 -18.078 1.00 83.62 93 VAL A CA 1
ATOM 710 C C . VAL A 1 93 ? 16.376 -9.201 -17.956 1.00 83.62 93 VAL A C 1
ATOM 712 O O . VAL A 1 93 ? 17.202 -9.152 -17.045 1.00 8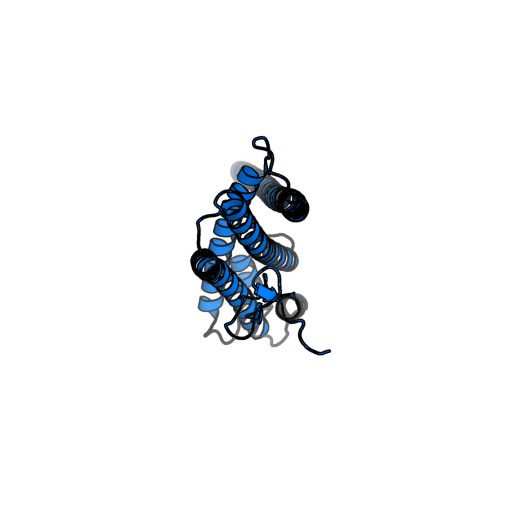3.62 93 VAL A O 1
ATOM 715 N N . TYR A 1 94 ? 16.291 -8.242 -18.874 1.00 83.81 94 TYR A N 1
ATOM 716 C CA . TYR A 1 94 ? 17.137 -7.054 -18.826 1.00 83.81 94 TYR A CA 1
ATOM 717 C C . TYR A 1 94 ? 16.655 -6.109 -17.715 1.00 83.81 94 TYR A C 1
ATOM 719 O O . TYR A 1 94 ? 15.600 -5.480 -17.832 1.00 83.81 94 TYR A O 1
ATOM 727 N N . ALA A 1 95 ? 17.432 -5.997 -16.635 1.00 80.75 95 ALA A N 1
ATOM 728 C CA . ALA A 1 95 ? 17.006 -5.308 -15.416 1.00 80.75 95 ALA A CA 1
ATOM 729 C C . ALA A 1 95 ? 16.600 -3.838 -15.613 1.00 80.75 95 ALA A C 1
ATOM 731 O O . ALA A 1 95 ? 15.620 -3.427 -14.996 1.00 80.75 95 ALA A O 1
ATOM 732 N N . PRO A 1 96 ? 17.263 -3.031 -16.466 1.00 83.00 96 PRO A N 1
ATOM 733 C CA . PRO A 1 96 ? 16.814 -1.660 -16.697 1.00 83.00 96 PRO A CA 1
ATOM 734 C C . PRO A 1 96 ? 15.439 -1.558 -17.371 1.00 83.00 96 PRO A C 1
ATOM 736 O O . PRO A 1 96 ? 14.708 -0.611 -17.089 1.00 83.00 96 PRO A O 1
ATOM 739 N N . ASP A 1 97 ? 15.070 -2.514 -18.234 1.00 86.94 97 ASP A N 1
ATOM 740 C CA . ASP A 1 97 ? 13.738 -2.523 -18.855 1.00 86.94 97 ASP A CA 1
ATOM 741 C C . ASP A 1 97 ? 12.680 -2.961 -17.822 1.00 86.94 97 ASP A C 1
ATOM 743 O O . ASP A 1 97 ? 11.657 -2.289 -17.695 1.00 86.94 97 ASP A O 1
ATOM 747 N N . LEU A 1 98 ? 12.972 -3.973 -16.992 1.00 88.38 98 LEU A N 1
ATOM 748 C CA . LEU A 1 98 ? 12.104 -4.388 -15.879 1.00 88.38 98 LEU A CA 1
ATOM 749 C C . LEU A 1 98 ? 11.881 -3.261 -14.859 1.00 88.38 98 LEU A C 1
ATOM 751 O O . LEU A 1 98 ? 10.747 -2.933 -14.526 1.00 88.38 98 LEU A O 1
ATOM 755 N N . LEU A 1 99 ? 12.952 -2.625 -14.381 1.00 86.56 99 LEU A N 1
ATOM 756 C CA . LEU A 1 99 ? 12.854 -1.527 -13.416 1.00 86.56 99 LEU A CA 1
ATOM 757 C C . LEU A 1 99 ? 12.053 -0.351 -13.984 1.00 86.56 99 LEU A C 1
ATOM 759 O O . LEU A 1 99 ? 11.246 0.252 -13.280 1.00 86.56 99 LEU A O 1
ATOM 763 N N . LYS A 1 100 ? 12.202 -0.063 -15.279 1.00 88.75 100 LYS A N 1
ATOM 764 C CA . LYS A 1 100 ? 11.395 0.951 -15.957 1.00 88.75 100 LYS A CA 1
ATOM 765 C C . LYS A 1 100 ? 9.912 0.570 -16.036 1.00 88.75 100 LYS A C 1
ATOM 767 O O . LYS A 1 100 ? 9.072 1.465 -15.983 1.00 88.75 100 LYS A O 1
ATOM 772 N N . GLU A 1 101 ? 9.573 -0.711 -16.160 1.00 90.31 101 GLU A N 1
ATOM 773 C CA . GLU A 1 101 ? 8.182 -1.182 -16.076 1.00 90.31 101 GLU A CA 1
ATOM 774 C C . GLU A 1 101 ? 7.616 -1.071 -14.653 1.00 90.31 101 GLU A C 1
ATOM 776 O O . GLU A 1 101 ? 6.438 -0.753 -14.492 1.00 90.31 101 GLU A O 1
ATOM 781 N N . LEU A 1 102 ? 8.452 -1.268 -13.628 1.00 90.00 102 LEU A N 1
ATOM 782 C CA . LEU A 1 102 ? 8.039 -1.209 -12.224 1.00 90.00 102 LEU A CA 1
ATOM 783 C C . LEU A 1 102 ? 7.851 0.229 -11.713 1.00 90.00 102 LEU A C 1
ATOM 785 O O . LEU A 1 102 ? 6.848 0.518 -11.060 1.00 90.00 102 LEU A O 1
ATOM 789 N N . VAL A 1 103 ? 8.778 1.146 -12.000 1.00 89.12 103 VAL A N 1
ATOM 790 C CA . VAL A 1 103 ? 8.758 2.504 -11.409 1.00 89.12 103 VAL A CA 1
ATOM 791 C C . VAL A 1 103 ? 8.701 3.644 -12.424 1.00 89.12 103 VAL A C 1
ATOM 793 O O . VAL A 1 103 ? 8.641 4.817 -12.047 1.00 89.12 103 VAL A O 1
ATOM 796 N N . GLY A 1 104 ? 8.688 3.328 -13.719 1.00 86.88 104 GLY A N 1
ATOM 797 C CA . GLY A 1 104 ? 8.788 4.322 -14.781 1.00 86.88 104 GLY A CA 1
ATOM 798 C C . GLY A 1 104 ? 10.214 4.846 -14.961 1.00 86.88 104 GLY A C 1
ATOM 799 O O . GLY A 1 104 ? 11.200 4.214 -14.588 1.00 86.88 104 GLY A O 1
ATOM 800 N N . LYS A 1 105 ? 10.344 6.020 -15.587 1.00 80.31 105 LYS A N 1
ATOM 801 C CA . LYS A 1 105 ? 11.641 6.695 -15.732 1.00 80.31 105 LYS A CA 1
ATOM 802 C C . LYS A 1 105 ? 11.942 7.475 -14.453 1.00 80.31 105 LYS A C 1
ATOM 804 O O . LYS A 1 105 ? 11.316 8.504 -14.218 1.00 80.31 105 LYS A O 1
ATOM 809 N N . ARG A 1 106 ? 12.889 6.975 -13.665 1.00 80.06 106 ARG A N 1
ATOM 810 C CA . ARG A 1 106 ? 13.362 7.561 -12.408 1.00 80.06 106 ARG A CA 1
ATOM 811 C C . ARG A 1 106 ? 14.891 7.628 -12.404 1.00 80.06 106 ARG A C 1
ATOM 813 O O . ARG A 1 106 ? 15.528 6.846 -13.112 1.00 80.06 106 ARG A O 1
ATOM 820 N N . ASP A 1 107 ? 15.451 8.545 -11.619 1.00 77.75 107 ASP A N 1
ATOM 821 C CA . ASP A 1 107 ? 16.905 8.732 -11.507 1.00 77.75 107 ASP A CA 1
ATOM 822 C C . ASP A 1 107 ? 17.576 7.554 -10.786 1.00 77.75 107 ASP A C 1
ATOM 824 O O . ASP A 1 107 ? 18.611 7.066 -11.237 1.00 77.75 107 ASP A O 1
ATOM 828 N N . ASP A 1 108 ? 16.950 7.054 -9.714 1.00 82.38 108 ASP A N 1
ATOM 829 C CA . ASP A 1 108 ? 17.363 5.838 -9.010 1.00 82.38 108 ASP A CA 1
ATOM 830 C C . ASP A 1 108 ? 16.186 4.856 -8.916 1.00 82.38 108 ASP A C 1
ATOM 832 O O . ASP A 1 108 ? 15.458 4.814 -7.918 1.00 82.38 108 ASP A O 1
ATOM 836 N N . PRO A 1 109 ? 15.961 4.052 -9.968 1.00 82.94 109 PRO A N 1
ATOM 837 C CA . PRO A 1 109 ? 14.779 3.214 -10.040 1.00 82.94 109 PRO A CA 1
ATOM 838 C C . PRO A 1 109 ? 14.778 2.065 -9.022 1.00 82.94 109 PRO A C 1
ATOM 840 O O . PRO A 1 109 ? 13.714 1.522 -8.736 1.00 82.94 109 PRO A O 1
ATOM 843 N N . THR A 1 110 ? 15.937 1.693 -8.462 1.00 78.12 110 THR A N 1
ATOM 844 C CA . THR A 1 110 ? 16.004 0.643 -7.431 1.00 78.12 110 THR A CA 1
ATOM 845 C C . THR A 1 110 ? 15.528 1.200 -6.094 1.00 78.12 110 THR A C 1
ATOM 847 O O . THR A 1 110 ? 14.621 0.638 -5.484 1.00 78.12 110 THR A O 1
ATOM 850 N N . VAL A 1 111 ? 16.069 2.351 -5.683 1.00 79.00 111 VAL A N 1
ATOM 851 C CA . VAL A 1 111 ? 15.662 3.026 -4.440 1.00 79.00 111 VAL A CA 1
ATOM 852 C C . VAL A 1 111 ? 14.203 3.480 -4.502 1.00 79.00 111 VAL A C 1
ATOM 854 O O . VAL A 1 111 ? 13.476 3.400 -3.509 1.00 79.00 111 VAL A O 1
ATOM 857 N N . ASP A 1 112 ? 13.741 3.941 -5.665 1.00 84.31 112 ASP A N 1
ATOM 858 C CA . ASP A 1 112 ? 12.339 4.317 -5.835 1.00 84.31 112 ASP A CA 1
ATOM 859 C C . ASP A 1 112 ? 11.408 3.102 -5.767 1.00 84.31 112 ASP A C 1
ATOM 861 O O . ASP A 1 112 ? 10.331 3.203 -5.179 1.00 84.31 112 ASP A O 1
ATOM 865 N N . PHE A 1 113 ? 11.827 1.938 -6.273 1.00 86.69 113 PHE A N 1
ATOM 866 C CA . PHE A 1 113 ? 11.040 0.714 -6.129 1.00 86.69 113 PHE A CA 1
ATOM 867 C C . PHE A 1 113 ? 10.939 0.279 -4.665 1.00 86.69 113 PHE A C 1
ATOM 869 O O . PHE A 1 113 ? 9.831 0.063 -4.178 1.00 86.69 113 PHE A O 1
ATOM 876 N N . GLU A 1 114 ? 12.062 0.235 -3.939 1.00 80.50 114 GLU A N 1
ATOM 877 C CA . GLU A 1 114 ? 12.092 -0.071 -2.498 1.00 80.50 114 GLU A CA 1
ATOM 878 C C . GLU A 1 114 ? 11.136 0.824 -1.706 1.00 80.50 114 GLU A C 1
ATOM 880 O O . GLU A 1 114 ? 10.343 0.353 -0.887 1.00 80.50 114 GLU A O 1
ATOM 885 N N . ARG A 1 115 ? 11.164 2.127 -1.995 1.00 83.25 115 ARG A N 1
ATOM 886 C CA . ARG A 1 115 ? 10.273 3.109 -1.377 1.00 83.25 115 ARG A CA 1
ATOM 887 C C . ARG A 1 115 ? 8.808 2.844 -1.706 1.00 83.25 115 ARG A C 1
ATOM 889 O O . ARG A 1 115 ? 7.979 2.868 -0.800 1.00 83.25 115 ARG A O 1
ATOM 896 N N . MET A 1 116 ? 8.485 2.600 -2.975 1.00 89.75 116 MET A N 1
ATOM 897 C CA . MET A 1 116 ? 7.111 2.336 -3.405 1.00 89.75 116 MET A CA 1
ATOM 898 C C . MET A 1 116 ? 6.567 1.043 -2.781 1.00 89.75 116 MET A C 1
ATOM 900 O O . MET A 1 116 ? 5.386 0.995 -2.432 1.00 89.75 116 MET A O 1
ATOM 904 N N . VAL A 1 117 ? 7.407 0.015 -2.612 1.00 86.56 117 VAL A N 1
ATOM 905 C CA . VAL A 1 117 ? 7.062 -1.230 -1.905 1.00 86.56 117 VAL A CA 1
ATOM 906 C C . VAL A 1 117 ? 6.776 -0.947 -0.432 1.00 86.56 117 VAL A C 1
ATOM 908 O O . VAL A 1 117 ? 5.722 -1.344 0.065 1.00 86.56 117 VAL A O 1
ATOM 911 N N . ALA A 1 118 ? 7.656 -0.205 0.248 1.00 81.38 118 ALA A N 1
ATOM 912 C CA . ALA A 1 118 ? 7.469 0.160 1.651 1.00 81.38 118 ALA A CA 1
ATOM 913 C C . ALA A 1 118 ? 6.169 0.953 1.876 1.00 81.38 118 ALA A C 1
ATOM 915 O O . ALA A 1 118 ? 5.401 0.624 2.776 1.00 81.38 118 ALA A O 1
ATOM 916 N N . GLN A 1 119 ? 5.879 1.937 1.017 1.00 85.00 119 GLN A N 1
ATOM 917 C CA . GLN A 1 119 ? 4.635 2.716 1.072 1.00 85.00 119 GLN A CA 1
ATOM 918 C C . GLN A 1 119 ? 3.392 1.849 0.834 1.00 85.00 119 GLN A C 1
ATOM 920 O O . GLN A 1 119 ? 2.384 2.015 1.518 1.00 85.00 119 GLN A O 1
ATOM 925 N N . THR A 1 120 ? 3.466 0.909 -0.114 1.00 89.56 120 THR A N 1
ATOM 926 C CA . THR A 1 120 ? 2.366 -0.025 -0.404 1.00 89.56 120 THR A CA 1
ATOM 927 C C . THR A 1 120 ? 2.060 -0.890 0.815 1.00 89.56 120 THR A C 1
ATOM 929 O O . THR A 1 120 ? 0.904 -1.000 1.220 1.00 89.56 120 THR A O 1
ATOM 932 N N . TYR A 1 121 ? 3.095 -1.456 1.440 1.00 86.81 121 TYR A N 1
ATOM 933 C CA . TYR A 1 121 ? 2.936 -2.254 2.651 1.00 86.81 121 TYR A CA 1
ATOM 934 C C . TYR A 1 121 ? 2.391 -1.428 3.826 1.00 86.81 121 TYR A C 1
ATOM 936 O O . TYR A 1 121 ? 1.454 -1.860 4.498 1.00 86.81 121 TYR A O 1
ATOM 944 N N . GLU A 1 122 ? 2.938 -0.227 4.047 1.00 84.88 122 GLU A N 1
ATOM 945 C CA . GLU A 1 122 ? 2.496 0.684 5.107 1.00 84.88 122 GLU A CA 1
ATOM 946 C C . GLU A 1 122 ? 1.010 1.033 4.969 1.00 84.88 122 GLU A C 1
ATOM 948 O O . GLU A 1 122 ? 0.274 0.959 5.954 1.00 84.88 122 GLU A O 1
ATOM 953 N N . ALA A 1 123 ? 0.548 1.354 3.758 1.00 88.94 123 ALA A N 1
ATOM 954 C CA . ALA A 1 123 ? -0.856 1.663 3.506 1.00 88.94 123 ALA A CA 1
ATOM 955 C C . ALA A 1 123 ? -1.776 0.476 3.810 1.00 88.94 123 ALA A C 1
ATOM 957 O O . ALA A 1 123 ? -2.775 0.654 4.501 1.00 88.94 123 ALA A O 1
ATOM 958 N N . LEU A 1 124 ? -1.426 -0.730 3.344 1.00 87.00 124 LEU A N 1
ATOM 959 C CA . LEU A 1 124 ? -2.212 -1.943 3.594 1.00 87.00 124 LEU A CA 1
ATOM 960 C C . LEU A 1 124 ? -2.291 -2.250 5.097 1.00 87.00 124 LEU A C 1
ATOM 962 O O . LEU A 1 124 ? -3.377 -2.465 5.636 1.00 87.00 124 LEU A O 1
ATOM 966 N N . ALA A 1 125 ? -1.156 -2.188 5.799 1.00 85.19 125 ALA A N 1
ATOM 967 C CA . ALA A 1 125 ? -1.106 -2.418 7.241 1.00 85.19 125 ALA A CA 1
ATOM 968 C C . ALA A 1 125 ? -1.898 -1.357 8.024 1.00 85.19 125 ALA A C 1
ATOM 970 O O . ALA A 1 125 ? -2.605 -1.675 8.985 1.00 85.19 125 ALA A O 1
ATOM 971 N N . LEU A 1 126 ? -1.806 -0.089 7.616 1.00 86.81 126 LEU A N 1
ATOM 972 C CA . LEU A 1 126 ? -2.565 0.992 8.230 1.00 86.81 126 LEU A CA 1
ATOM 973 C C . LEU A 1 126 ? -4.065 0.863 7.936 1.00 86.81 126 LEU A C 1
ATOM 975 O O . LEU A 1 126 ? -4.871 1.094 8.838 1.00 86.81 126 LEU A O 1
ATOM 979 N N . ARG A 1 127 ? -4.452 0.434 6.728 1.00 91.81 127 ARG A N 1
ATOM 980 C CA . ARG A 1 127 ? -5.855 0.197 6.368 1.00 91.81 127 ARG A CA 1
ATOM 981 C C . ARG A 1 127 ? -6.466 -0.909 7.218 1.00 91.81 127 ARG A C 1
ATOM 983 O O . ARG A 1 127 ? -7.556 -0.695 7.739 1.00 91.81 127 ARG A O 1
ATOM 990 N N . ALA A 1 128 ? -5.751 -2.013 7.446 1.00 87.25 128 ALA A N 1
ATOM 991 C CA . ALA A 1 128 ? -6.207 -3.080 8.342 1.00 87.25 128 ALA A CA 1
ATOM 992 C C . ALA A 1 128 ? -6.509 -2.550 9.754 1.00 87.25 128 ALA A C 1
ATOM 994 O O . ALA A 1 128 ? -7.561 -2.836 10.325 1.00 87.25 128 ALA A O 1
ATOM 995 N N . ARG A 1 129 ? -5.624 -1.705 10.302 1.00 86.38 129 ARG A N 1
ATOM 996 C CA . ARG A 1 129 ? -5.843 -1.064 11.611 1.00 86.38 129 ARG A CA 1
ATOM 997 C C . ARG A 1 129 ? -7.067 -0.156 11.607 1.00 86.38 129 ARG A C 1
ATOM 999 O O . ARG A 1 129 ? -7.864 -0.209 12.537 1.00 86.38 129 ARG A O 1
ATOM 1006 N N . VAL A 1 130 ? -7.212 0.673 10.576 1.00 89.81 130 VAL A N 1
ATOM 1007 C CA . VAL A 1 130 ? -8.352 1.586 10.442 1.00 89.81 130 VAL A CA 1
ATOM 1008 C C . VAL A 1 130 ? -9.666 0.815 10.343 1.00 89.81 130 VAL A C 1
ATOM 1010 O O . VAL A 1 130 ? -10.592 1.159 11.067 1.00 89.81 130 VAL A O 1
ATOM 1013 N N . VAL A 1 131 ? -9.728 -0.257 9.547 1.00 88.69 131 VAL A N 1
ATOM 1014 C CA . VAL A 1 131 ? -10.911 -1.130 9.440 1.00 88.69 131 VAL A CA 1
ATOM 1015 C C . VAL A 1 131 ? -11.342 -1.630 10.819 1.00 88.69 131 VAL A C 1
ATOM 1017 O O . VAL A 1 131 ? -12.502 -1.470 11.197 1.00 88.69 131 VAL A O 1
ATOM 1020 N N . VAL A 1 132 ? -10.408 -2.157 11.616 1.00 86.06 132 VAL A N 1
ATOM 1021 C CA . VAL A 1 132 ? -10.714 -2.619 12.979 1.00 86.06 132 VAL A CA 1
ATOM 1022 C C . VAL A 1 132 ? -11.256 -1.484 13.846 1.00 86.06 132 VAL A C 1
ATOM 1024 O O . VAL A 1 132 ? -12.291 -1.651 14.491 1.00 86.06 132 VAL A O 1
ATOM 1027 N N . LEU A 1 133 ? -10.610 -0.316 13.834 1.00 85.44 133 LEU A N 1
ATOM 1028 C CA . LEU A 1 133 ? -11.054 0.839 14.619 1.00 85.44 133 LEU A CA 1
ATOM 1029 C C . LEU A 1 133 ? -12.447 1.329 14.202 1.00 85.44 133 LEU A C 1
ATOM 1031 O O . LEU A 1 133 ? -13.267 1.627 15.068 1.00 85.44 133 LEU A O 1
ATOM 1035 N N . GLU A 1 134 ? -12.734 1.387 12.900 1.00 86.38 134 GLU A N 1
ATOM 1036 C CA . GLU A 1 134 ? -14.035 1.798 12.365 1.00 86.38 134 GLU A CA 1
ATOM 1037 C C . GLU A 1 134 ? -15.147 0.836 12.798 1.00 86.38 134 GLU A C 1
ATOM 1039 O O . GLU A 1 134 ? -16.208 1.288 13.239 1.00 86.38 134 GLU A O 1
ATOM 1044 N N . LYS A 1 135 ? -14.909 -0.483 12.737 1.00 84.31 135 LYS A N 1
ATOM 1045 C CA . LYS A 1 135 ? -15.908 -1.467 13.178 1.00 84.31 135 LYS A CA 1
ATOM 1046 C C . LYS A 1 135 ? -16.101 -1.444 14.692 1.00 84.31 135 LYS A C 1
ATOM 1048 O O . LYS A 1 135 ? -17.241 -1.402 15.139 1.00 84.31 135 LYS A O 1
ATOM 1053 N N . VAL A 1 136 ? -15.028 -1.392 15.485 1.00 80.25 136 VAL A N 1
ATOM 1054 C CA . VAL A 1 136 ? -15.135 -1.312 16.955 1.00 80.25 136 VAL A CA 1
ATOM 1055 C C . VAL A 1 136 ? -15.867 -0.037 17.388 1.00 80.25 136 VAL A C 1
ATOM 1057 O O . VAL A 1 136 ? -16.735 -0.089 18.258 1.00 80.25 136 VAL A O 1
ATOM 1060 N N . ALA A 1 137 ? -15.590 1.103 16.750 1.00 80.38 137 ALA A N 1
ATOM 1061 C CA . ALA A 1 137 ? -16.301 2.351 17.024 1.00 80.38 137 ALA A CA 1
ATOM 1062 C C . ALA A 1 137 ? -17.797 2.279 16.666 1.00 80.38 137 ALA A C 1
ATOM 1064 O O . ALA A 1 137 ? -18.643 2.797 17.406 1.00 80.38 137 ALA A O 1
ATOM 1065 N N . ALA A 1 138 ? -18.136 1.624 15.550 1.00 78.31 138 ALA A N 1
ATOM 1066 C CA . ALA A 1 138 ? -19.523 1.415 15.144 1.00 78.31 138 ALA A CA 1
ATOM 1067 C C . ALA A 1 138 ? -20.302 0.557 16.156 1.00 78.31 138 ALA A C 1
ATOM 1069 O O . ALA A 1 138 ? -21.488 0.807 16.380 1.00 78.31 138 ALA A O 1
ATOM 1070 N N . GLU A 1 139 ? -19.632 -0.401 16.795 1.00 75.62 139 GLU A N 1
ATOM 1071 C CA . GLU A 1 139 ? -20.205 -1.277 17.822 1.00 75.62 139 GLU A CA 1
ATOM 1072 C C . GLU A 1 139 ? -20.357 -0.604 19.172 1.00 75.62 139 GLU A C 1
ATOM 1074 O O . GLU A 1 139 ? -21.414 -0.704 19.794 1.00 75.62 139 GLU A O 1
ATOM 1079 N N . PHE A 1 140 ? -19.362 0.183 19.586 1.00 71.81 140 PHE A N 1
ATOM 1080 C CA . PHE A 1 140 ? -19.488 1.023 20.776 1.00 71.81 140 PHE A CA 1
ATOM 1081 C C . PHE A 1 140 ? -20.713 1.953 20.690 1.00 71.81 140 PHE A C 1
ATOM 1083 O O . PHE A 1 140 ? -21.336 2.281 21.696 1.00 71.81 140 PHE A O 1
ATOM 1090 N N . SER A 1 141 ? -21.098 2.334 19.469 1.00 72.94 141 SER A N 1
ATOM 1091 C CA . SER A 1 141 ? -22.273 3.165 19.199 1.00 72.94 141 SER A CA 1
ATOM 1092 C C . SER A 1 141 ? -23.588 2.375 19.051 1.00 72.94 141 SER A C 1
ATOM 1094 O O . SER A 1 141 ? -24.652 2.990 19.065 1.00 72.94 141 SER A O 1
ATOM 1096 N N . ASN A 1 142 ? -23.551 1.042 18.901 1.00 71.75 142 ASN A N 1
ATOM 1097 C CA . ASN A 1 142 ? -24.722 0.190 18.644 1.00 71.75 142 ASN A CA 1
ATOM 1098 C C . ASN A 1 142 ? -24.706 -1.098 19.500 1.00 71.75 142 ASN A C 1
ATOM 1100 O O . ASN A 1 142 ? -24.402 -2.173 18.985 1.00 71.75 142 ASN A O 1
ATOM 1104 N N . PRO A 1 143 ? -25.153 -1.048 20.770 1.00 66.44 143 PRO A N 1
ATOM 1105 C CA . PRO A 1 143 ? -25.010 -2.154 21.730 1.00 66.44 143 PRO A CA 1
ATOM 1106 C C . PRO A 1 143 ? -25.802 -3.435 21.405 1.00 66.44 143 PRO A C 1
ATOM 1108 O O . PRO A 1 143 ? -25.719 -4.414 22.141 1.00 66.44 143 PRO A O 1
ATOM 1111 N N . HIS A 1 144 ? -26.642 -3.421 20.366 1.00 67.38 144 HIS A N 1
ATOM 1112 C CA . HIS A 1 144 ? -27.568 -4.509 20.032 1.00 67.38 144 HIS A CA 1
ATOM 1113 C C . HIS A 1 144 ? -27.089 -5.415 18.888 1.00 67.38 144 HIS A C 1
ATOM 1115 O O . HIS A 1 144 ? -27.807 -6.342 18.511 1.00 67.38 144 HIS A O 1
ATOM 1121 N N . ARG A 1 145 ? -25.910 -5.162 18.308 1.00 66.81 145 ARG A N 1
ATOM 1122 C CA . ARG A 1 145 ? -25.314 -6.050 17.302 1.00 66.81 145 ARG A CA 1
ATOM 1123 C C . ARG A 1 145 ? -24.587 -7.210 17.975 1.00 66.81 145 ARG A C 1
ATOM 1125 O O . ARG A 1 145 ? -24.002 -7.069 19.044 1.00 66.81 145 ARG A O 1
ATOM 1132 N N . SER A 1 146 ? -24.661 -8.390 17.360 1.00 69.81 146 SER A N 1
ATOM 1133 C CA . SER A 1 146 ? -23.953 -9.562 17.866 1.00 69.81 146 SER A CA 1
ATOM 1134 C C . SER A 1 146 ? -22.473 -9.489 17.499 1.00 69.81 146 SER A C 1
ATOM 1136 O O . SER A 1 146 ? -22.132 -9.176 16.357 1.00 69.81 146 SER A O 1
ATOM 1138 N N . LEU A 1 147 ? -21.607 -9.876 18.441 1.00 70.75 147 LEU A N 1
ATOM 1139 C CA . LEU A 1 147 ? -20.162 -10.049 18.230 1.00 70.75 147 LEU A CA 1
ATOM 1140 C C . LEU A 1 147 ? -19.859 -10.840 16.941 1.00 70.75 147 LEU A C 1
ATOM 1142 O O . LEU A 1 147 ? -19.021 -10.448 16.136 1.00 70.75 147 LEU A O 1
ATOM 1146 N N . SER A 1 148 ? -20.642 -11.891 16.683 1.00 73.31 148 SER A N 1
ATOM 1147 C CA . SER A 1 148 ? -20.513 -12.753 15.503 1.00 73.31 148 SER A CA 1
ATOM 1148 C C . SER A 1 148 ? -20.700 -12.033 14.162 1.00 73.31 148 SER A C 1
ATOM 1150 O O . SER A 1 148 ? -20.071 -12.400 13.170 1.00 73.31 148 SER A O 1
ATOM 1152 N N . HIS A 1 149 ? -21.551 -11.003 14.100 1.00 73.94 149 HIS A N 1
ATOM 1153 C CA . HIS A 1 149 ? -21.742 -10.227 12.875 1.00 73.94 149 HIS A CA 1
ATOM 1154 C C . HIS A 1 149 ? -20.511 -9.363 12.573 1.00 73.94 149 HIS A C 1
ATOM 1156 O O . HIS A 1 149 ? -20.075 -9.288 11.424 1.00 73.94 149 HIS A O 1
ATOM 1162 N N . ILE A 1 150 ? -19.927 -8.756 13.608 1.00 72.19 150 ILE A N 1
ATOM 1163 C CA . ILE A 1 150 ? -18.711 -7.942 13.504 1.00 72.19 150 ILE A CA 1
ATOM 1164 C C . ILE A 1 150 ? -17.538 -8.796 13.056 1.00 72.19 150 ILE A C 1
ATOM 1166 O O . ILE A 1 150 ? -16.829 -8.416 12.130 1.00 72.19 150 ILE A O 1
ATOM 1170 N N . GLU A 1 151 ? -17.358 -9.957 13.685 1.00 78.06 151 GLU A N 1
ATOM 1171 C CA . GLU A 1 151 ? -16.302 -10.902 13.333 1.00 78.06 151 GLU A CA 1
ATOM 1172 C C . GLU A 1 151 ? -16.412 -11.344 11.876 1.00 78.06 151 GLU A C 1
ATOM 1174 O O . GLU A 1 151 ? -15.406 -11.375 11.175 1.00 78.06 151 GLU A O 1
ATOM 1179 N N . GLY A 1 152 ? -17.624 -11.634 11.391 1.00 77.94 152 GLY A N 1
ATOM 1180 C CA . GLY A 1 152 ? -17.845 -12.003 9.993 1.00 77.94 152 GLY A CA 1
ATOM 1181 C C . GLY A 1 152 ? -17.430 -10.900 9.014 1.00 77.94 152 GLY A C 1
ATOM 1182 O O . GLY A 1 152 ? -16.716 -11.167 8.047 1.00 77.94 152 GLY A O 1
ATOM 1183 N N . VAL A 1 153 ? -17.834 -9.653 9.281 1.00 78.00 153 VAL A N 1
ATOM 1184 C CA . VAL A 1 153 ? -17.491 -8.500 8.430 1.00 78.00 153 VAL A CA 1
ATOM 1185 C C . VAL A 1 153 ? -15.997 -8.174 8.508 1.00 78.00 153 VAL A C 1
ATOM 1187 O O . VAL A 1 153 ? -15.364 -7.991 7.471 1.00 78.00 153 VAL A O 1
ATOM 1190 N N . LEU A 1 154 ? -15.417 -8.151 9.713 1.00 83.31 154 LEU A N 1
ATOM 1191 C CA . LEU A 1 154 ? -13.982 -7.932 9.911 1.00 83.31 154 LEU A CA 1
ATOM 1192 C C . LEU A 1 154 ? -13.155 -9.011 9.227 1.00 83.31 154 LEU A C 1
ATOM 1194 O O . LEU A 1 154 ? -12.170 -8.688 8.573 1.00 83.31 154 LEU A O 1
ATOM 1198 N N . ARG A 1 155 ? -13.560 -10.279 9.336 1.00 83.88 155 ARG A N 1
ATOM 1199 C CA . ARG A 1 155 ? -12.869 -11.382 8.671 1.00 83.88 155 ARG A CA 1
ATOM 1200 C C . ARG A 1 155 ? -12.846 -11.174 7.165 1.00 83.88 155 ARG A C 1
ATOM 1202 O O . ARG A 1 155 ? -11.787 -11.345 6.578 1.00 83.88 155 ARG A O 1
ATOM 1209 N N . SER A 1 156 ? -13.964 -10.779 6.556 1.00 81.88 156 SER A N 1
ATOM 1210 C CA . SER A 1 156 ? -14.009 -10.500 5.116 1.00 81.88 156 SER A CA 1
ATOM 1211 C C . SER A 1 156 ? -13.065 -9.356 4.733 1.00 81.88 156 SER A C 1
ATOM 1213 O O . SER A 1 156 ? -12.188 -9.551 3.901 1.00 81.88 156 SER A O 1
ATOM 1215 N N . GLU A 1 157 ? -13.194 -8.188 5.373 1.00 83.50 157 GLU A N 1
ATOM 1216 C CA . GLU A 1 157 ? -12.408 -6.998 5.005 1.00 83.50 157 GLU A CA 1
ATOM 1217 C C . GLU A 1 157 ? -10.905 -7.169 5.291 1.00 83.50 157 GLU A C 1
ATOM 1219 O O . GLU A 1 157 ? -10.066 -6.716 4.514 1.00 83.50 157 GLU A O 1
ATOM 1224 N N . LEU A 1 158 ? -10.538 -7.850 6.381 1.00 87.62 158 LEU A N 1
ATOM 1225 C CA . LEU A 1 158 ? -9.137 -8.136 6.697 1.00 87.62 158 LEU A CA 1
ATOM 1226 C C . LEU A 1 158 ? -8.547 -9.226 5.797 1.00 87.62 158 LEU A C 1
ATOM 1228 O O . LEU A 1 158 ? -7.357 -9.159 5.492 1.00 87.62 158 LEU A O 1
ATOM 1232 N N . SER A 1 159 ? -9.354 -10.191 5.340 1.00 87.50 159 SER A N 1
ATOM 1233 C CA . SER A 1 159 ? -8.888 -11.225 4.404 1.00 87.50 159 SER A CA 1
ATOM 1234 C C . SER A 1 159 ? -8.465 -10.618 3.070 1.00 87.50 159 SER A C 1
ATOM 1236 O O . SER A 1 159 ? -7.390 -10.951 2.577 1.00 87.50 159 SER A O 1
ATOM 1238 N N . ASP A 1 160 ? -9.236 -9.667 2.536 1.00 88.56 160 ASP A N 1
ATOM 1239 C CA . ASP A 1 160 ? -8.892 -8.979 1.283 1.00 88.56 160 ASP A CA 1
ATOM 1240 C C . ASP A 1 160 ? -7.572 -8.193 1.410 1.00 88.56 160 ASP A C 1
ATOM 1242 O O . ASP A 1 160 ? -6.737 -8.163 0.498 1.00 88.56 160 ASP A O 1
ATOM 1246 N N . ILE A 1 161 ? -7.337 -7.560 2.565 1.00 88.25 161 ILE A N 1
ATOM 1247 C CA . ILE A 1 161 ? -6.086 -6.837 2.831 1.00 88.25 161 ILE A CA 1
ATOM 1248 C C . ILE A 1 161 ? -4.913 -7.817 2.958 1.00 88.25 161 ILE A C 1
ATOM 1250 O O . ILE A 1 161 ? -3.859 -7.586 2.357 1.00 88.25 161 ILE A O 1
ATOM 1254 N N . ALA A 1 162 ? -5.093 -8.919 3.688 1.00 86.06 162 ALA A N 1
ATOM 1255 C CA . ALA A 1 162 ? -4.070 -9.947 3.861 1.00 86.06 162 ALA A CA 1
ATOM 1256 C C . ALA A 1 162 ? -3.720 -10.652 2.541 1.00 86.06 162 ALA A C 1
ATOM 1258 O O . ALA A 1 162 ? -2.550 -10.958 2.288 1.00 86.06 162 ALA A O 1
ATOM 1259 N N . GLU A 1 163 ? -4.700 -10.858 1.657 1.00 90.81 163 GLU A N 1
ATOM 1260 C CA . GLU A 1 163 ? -4.457 -11.372 0.312 1.00 90.81 163 GLU A CA 1
ATOM 1261 C C . GLU A 1 163 ? -3.560 -10.411 -0.478 1.00 90.81 163 GLU A C 1
ATOM 1263 O O . GLU A 1 163 ? -2.560 -10.834 -1.058 1.00 90.81 163 GLU A O 1
ATOM 1268 N N . ASN A 1 164 ? -3.842 -9.106 -0.444 1.00 92.25 164 ASN A N 1
ATOM 1269 C CA . ASN A 1 164 ? -3.006 -8.109 -1.116 1.00 92.25 164 ASN A CA 1
ATOM 1270 C C . ASN A 1 164 ? -1.589 -8.017 -0.523 1.00 92.25 164 ASN A C 1
ATOM 1272 O O . ASN A 1 164 ? -0.622 -7.879 -1.276 1.00 92.25 164 ASN A O 1
ATOM 1276 N N . GLN A 1 165 ? -1.434 -8.156 0.797 1.00 87.38 165 GLN A N 1
ATOM 1277 C CA . GLN A 1 165 ? -0.113 -8.254 1.429 1.00 87.38 165 GLN A CA 1
ATOM 1278 C C . GLN A 1 165 ? 0.637 -9.509 0.960 1.00 87.38 165 GLN A C 1
ATOM 1280 O O . GLN A 1 165 ? 1.790 -9.415 0.538 1.00 87.38 165 GLN A O 1
ATOM 1285 N N . SER A 1 166 ? -0.036 -10.660 0.921 1.00 88.00 166 SER A N 1
ATOM 1286 C CA . SER A 1 166 ? 0.533 -11.915 0.415 1.00 88.00 166 SER A CA 1
ATOM 1287 C C . SER A 1 166 ? 0.942 -11.809 -1.058 1.00 88.00 166 SER A C 1
ATOM 1289 O O . SER A 1 166 ? 2.001 -12.296 -1.452 1.00 88.00 166 SER A O 1
ATOM 1291 N N . ARG A 1 167 ? 0.130 -11.138 -1.885 1.00 92.88 167 ARG A N 1
ATOM 1292 C CA . ARG A 1 167 ? 0.438 -10.863 -3.297 1.00 92.88 167 ARG A CA 1
ATOM 1293 C C . ARG A 1 167 ? 1.687 -9.996 -3.451 1.00 92.88 167 ARG A C 1
ATOM 1295 O O . ARG A 1 167 ? 2.499 -10.274 -4.331 1.00 92.88 167 ARG A O 1
ATOM 1302 N N . LEU A 1 168 ? 1.866 -8.984 -2.599 1.00 89.38 168 LEU A N 1
ATOM 1303 C CA . LEU A 1 168 ? 3.076 -8.159 -2.589 1.00 89.38 168 LEU A CA 1
ATOM 1304 C C . LEU A 1 168 ? 4.317 -8.985 -2.224 1.00 89.38 168 LEU A C 1
ATOM 1306 O O . LEU A 1 168 ? 5.347 -8.847 -2.879 1.00 89.38 168 LEU A O 1
ATOM 1310 N N . VAL A 1 169 ? 4.219 -9.864 -1.223 1.00 85.31 169 VAL A N 1
ATOM 1311 C CA . VAL A 1 169 ? 5.330 -10.746 -0.829 1.00 85.31 169 VAL A CA 1
ATOM 1312 C C . VAL A 1 169 ? 5.708 -11.697 -1.964 1.00 85.31 169 VAL A C 1
ATOM 1314 O O . VAL A 1 169 ? 6.876 -11.728 -2.349 1.00 85.31 169 VAL A O 1
ATOM 1317 N N . ARG A 1 170 ? 4.731 -12.395 -2.560 1.00 88.31 170 ARG A N 1
ATOM 1318 C CA . ARG A 1 170 ? 4.963 -13.296 -3.706 1.00 88.31 170 ARG A CA 1
ATOM 1319 C C . ARG A 1 170 ? 5.609 -12.575 -4.883 1.00 88.31 170 ARG A C 1
ATOM 1321 O O . ARG A 1 170 ? 6.555 -13.079 -5.470 1.00 88.31 170 ARG A O 1
ATOM 1328 N N . LEU A 1 171 ? 5.167 -11.353 -5.181 1.00 92.50 171 LEU A N 1
ATOM 1329 C CA . LEU A 1 171 ? 5.776 -10.541 -6.231 1.00 92.50 171 LEU A CA 1
ATOM 1330 C C . LEU A 1 171 ? 7.272 -10.287 -5.981 1.00 92.50 171 LEU A C 1
ATOM 1332 O O . LEU A 1 171 ? 8.076 -10.334 -6.911 1.00 92.50 171 LEU A O 1
ATOM 1336 N N . LEU A 1 172 ? 7.659 -10.010 -4.734 1.00 86.50 172 LEU A N 1
ATOM 1337 C CA . LEU A 1 172 ? 9.064 -9.806 -4.380 1.00 86.50 172 LEU A CA 1
ATOM 1338 C C . LEU A 1 172 ? 9.866 -11.111 -4.426 1.00 86.50 172 LEU A C 1
ATOM 1340 O O . LEU A 1 172 ? 11.037 -11.085 -4.806 1.00 86.50 172 LEU A O 1
ATOM 1344 N N . GLU A 1 173 ? 9.250 -12.240 -4.073 1.00 83.62 173 GLU A N 1
ATOM 1345 C CA . GLU A 1 173 ? 9.848 -13.569 -4.233 1.00 83.62 173 GLU A CA 1
ATOM 1346 C C . GLU A 1 173 ? 10.122 -13.871 -5.709 1.00 83.62 173 GLU A C 1
ATOM 1348 O O . GLU A 1 173 ? 11.267 -14.172 -6.058 1.00 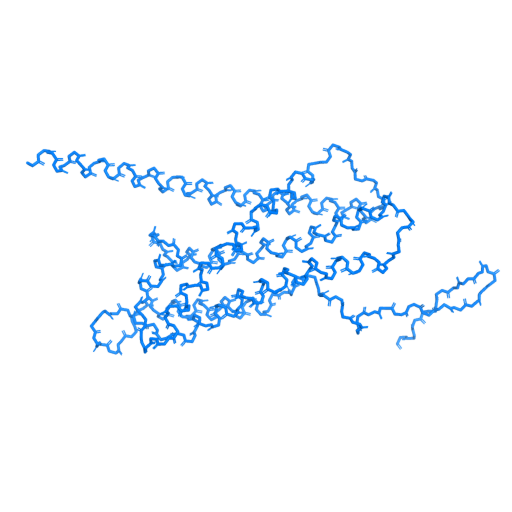83.62 173 GLU A O 1
ATOM 1353 N N . ASP A 1 174 ? 9.128 -13.683 -6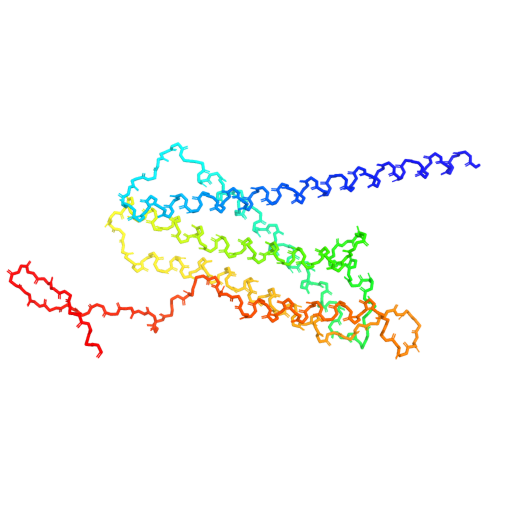.580 1.00 86.94 174 ASP A N 1
ATOM 1354 C CA . ASP A 1 174 ? 9.252 -13.879 -8.029 1.00 86.94 174 ASP A CA 1
ATOM 1355 C C . ASP A 1 174 ? 10.376 -13.006 -8.612 1.00 86.94 174 ASP A C 1
ATOM 1357 O O . ASP A 1 174 ? 11.234 -13.474 -9.366 1.00 86.94 174 ASP A O 1
ATOM 1361 N N . LEU A 1 175 ? 10.437 -11.737 -8.198 1.00 85.62 175 LEU A N 1
ATOM 1362 C CA . LEU A 1 175 ? 11.502 -10.814 -8.590 1.00 85.62 175 LEU A CA 1
ATOM 1363 C C . LEU A 1 175 ? 12.888 -11.238 -8.074 1.00 85.62 175 LEU A C 1
ATOM 1365 O O . LEU A 1 175 ? 13.891 -11.013 -8.754 1.00 85.62 175 LEU A O 1
ATOM 1369 N N . SER A 1 176 ? 12.976 -11.846 -6.888 1.00 80.62 176 SER A N 1
ATOM 1370 C CA . SER A 1 176 ? 14.252 -12.265 -6.287 1.00 80.62 176 SER A CA 1
ATOM 1371 C C . SER A 1 176 ? 14.903 -13.448 -7.022 1.00 80.62 176 SER A C 1
ATOM 1373 O O . SER A 1 176 ? 16.135 -13.502 -7.191 1.00 80.62 176 SER A O 1
ATOM 1375 N N . VAL A 1 177 ? 14.077 -14.378 -7.511 1.00 83.25 177 VAL A N 1
ATOM 1376 C CA . VAL A 1 177 ? 14.530 -15.573 -8.236 1.00 83.25 177 VAL A CA 1
ATOM 1377 C C . VAL A 1 177 ? 14.758 -15.305 -9.725 1.00 83.25 177 VAL A C 1
ATOM 1379 O O . VAL A 1 177 ? 15.532 -16.031 -10.355 1.00 83.25 177 VAL A O 1
ATOM 1382 N N . MET A 1 178 ? 14.178 -14.227 -10.266 1.00 82.31 178 MET A N 1
ATOM 1383 C CA . MET A 1 178 ? 14.313 -13.821 -11.665 1.00 82.31 178 MET A CA 1
ATOM 1384 C C . MET A 1 178 ? 15.782 -13.639 -12.090 1.00 82.31 178 MET A C 1
ATOM 1386 O O . MET A 1 178 ? 16.596 -12.997 -11.414 1.00 82.31 178 MET A O 1
ATOM 1390 N N . GLN A 1 179 ? 16.139 -14.200 -13.250 1.00 79.75 179 GLN A N 1
ATOM 1391 C CA . GLN A 1 179 ? 17.492 -14.104 -13.801 1.00 79.75 179 GLN A CA 1
ATOM 1392 C C . GLN A 1 179 ? 17.710 -12.746 -14.478 1.00 79.75 179 GLN A C 1
ATOM 1394 O O . GLN A 1 179 ? 17.428 -12.560 -15.661 1.00 79.75 179 GLN A O 1
ATOM 1399 N N . LEU A 1 180 ? 18.219 -11.784 -13.704 1.00 77.25 180 LEU A N 1
ATOM 1400 C CA . LEU A 1 180 ? 18.481 -10.424 -14.173 1.00 77.25 180 LEU A CA 1
ATOM 1401 C C . LEU A 1 180 ? 19.836 -10.284 -14.884 1.00 77.25 180 LEU A C 1
ATOM 1403 O O . LEU A 1 180 ? 20.884 -10.589 -14.308 1.00 77.25 180 LEU A O 1
ATOM 1407 N N . ASP A 1 181 ? 19.816 -9.723 -16.094 1.00 74.00 181 ASP A N 1
ATOM 1408 C CA . ASP A 1 181 ? 21.002 -9.326 -16.857 1.00 74.00 181 ASP A CA 1
ATOM 1409 C C . ASP A 1 181 ? 21.122 -7.792 -16.933 1.00 74.00 181 ASP A C 1
ATOM 1411 O O . ASP A 1 181 ? 20.136 -7.052 -16.978 1.00 74.00 181 ASP A O 1
ATOM 1415 N N . SER A 1 182 ? 22.364 -7.309 -16.906 1.00 63.84 182 SER A N 1
ATOM 1416 C CA . SER A 1 182 ? 22.722 -5.887 -16.985 1.00 63.84 182 SER A CA 1
ATOM 1417 C C . SER A 1 182 ? 23.139 -5.472 -18.395 1.00 63.84 182 SER A C 1
ATOM 1419 O O . SER A 1 182 ? 23.302 -4.284 -18.668 1.00 63.84 182 SER A O 1
ATOM 1421 N N . SER A 1 183 ? 23.323 -6.450 -19.285 1.00 56.06 183 SER A N 1
ATOM 1422 C CA . SER A 1 183 ? 23.796 -6.281 -20.651 1.00 56.06 183 SER A CA 1
ATOM 1423 C C . SER A 1 183 ? 22.766 -6.844 -21.633 1.00 56.06 183 SER A C 1
ATOM 1425 O O . SER A 1 183 ? 22.239 -7.932 -21.435 1.00 56.06 183 SER A O 1
ATOM 1427 N N . LYS A 1 184 ? 22.499 -6.124 -22.734 1.00 53.75 184 LYS A N 1
ATOM 1428 C CA . LYS A 1 184 ? 21.722 -6.659 -23.877 1.00 53.75 184 LYS A CA 1
ATOM 1429 C C . LYS A 1 184 ? 22.543 -7.607 -24.767 1.00 53.75 184 LYS A C 1
ATOM 1431 O O . LYS A 1 184 ? 22.009 -8.196 -25.699 1.00 53.75 184 LYS A O 1
ATOM 1436 N N . VAL A 1 185 ? 23.845 -7.721 -24.506 1.00 46.38 185 VAL A N 1
ATOM 1437 C CA . VAL A 1 185 ? 24.804 -8.597 -25.197 1.00 46.38 185 VAL A CA 1
ATOM 1438 C C . VAL A 1 185 ? 25.004 -9.854 -24.340 1.00 46.38 185 VAL A C 1
ATOM 1440 O O . VAL A 1 185 ? 25.080 -9.689 -23.120 1.00 46.38 185 VAL A O 1
ATOM 1443 N N . PRO A 1 186 ? 25.131 -11.070 -24.916 1.00 45.06 186 PRO A N 1
ATOM 1444 C CA . PRO A 1 186 ? 25.299 -12.327 -24.178 1.00 45.06 186 PRO A CA 1
ATOM 1445 C C . PRO A 1 186 ? 26.688 -12.414 -23.527 1.00 45.06 186 PRO A C 1
ATOM 1447 O O . PRO A 1 186 ? 27.549 -13.200 -23.911 1.00 45.06 186 PRO A O 1
ATOM 1450 N N . VAL A 1 187 ? 26.922 -11.567 -22.535 1.00 41.56 187 VAL A N 1
ATOM 1451 C CA . VAL A 1 187 ? 28.113 -11.554 -21.700 1.00 41.56 187 VAL A CA 1
ATOM 1452 C C . VAL A 1 187 ? 27.630 -11.939 -20.312 1.00 41.56 187 VAL A C 1
ATOM 1454 O O . VAL A 1 187 ? 26.836 -11.230 -19.706 1.00 41.56 187 VAL A O 1
ATOM 1457 N N . ALA A 1 188 ? 28.061 -13.102 -19.827 1.00 43.91 188 ALA A N 1
ATOM 1458 C CA . ALA A 1 188 ? 27.631 -13.695 -18.561 1.00 43.91 188 ALA A CA 1
ATOM 1459 C C . ALA A 1 188 ? 28.225 -12.984 -17.328 1.00 43.91 188 ALA A C 1
ATOM 1461 O O . ALA A 1 188 ? 28.775 -13.627 -16.440 1.00 43.91 188 ALA A O 1
ATOM 1462 N N . PHE A 1 189 ? 28.135 -11.656 -17.271 1.00 41.97 189 PHE A N 1
ATOM 1463 C CA . PHE A 1 189 ? 28.513 -10.880 -16.099 1.00 41.97 189 PHE A CA 1
ATOM 1464 C C . PHE A 1 189 ? 27.311 -10.065 -15.631 1.00 41.97 189 PHE A C 1
ATOM 1466 O O . PHE A 1 189 ? 26.903 -9.094 -16.267 1.00 41.97 189 PHE A O 1
ATOM 1473 N N . ALA A 1 190 ? 26.757 -10.465 -14.486 1.00 48.19 190 ALA A N 1
ATOM 1474 C CA . ALA A 1 190 ? 25.838 -9.637 -13.724 1.00 48.19 190 ALA A CA 1
ATOM 1475 C C . ALA A 1 190 ? 26.581 -8.353 -13.318 1.00 48.19 190 ALA A C 1
ATOM 1477 O O . ALA A 1 190 ? 27.483 -8.378 -12.481 1.00 48.19 190 ALA A O 1
ATOM 1478 N N . GLY A 1 191 ? 26.266 -7.232 -13.963 1.00 51.97 191 GLY A N 1
ATOM 1479 C CA . GLY A 1 191 ? 26.804 -5.928 -13.599 1.00 51.97 191 GLY A CA 1
ATOM 1480 C C . GLY A 1 191 ? 26.387 -5.538 -12.180 1.00 51.97 191 GLY A C 1
ATOM 1481 O O . GLY A 1 191 ? 25.403 -6.039 -11.640 1.00 51.97 191 GLY A O 1
ATOM 1482 N N . LYS A 1 192 ? 27.115 -4.602 -11.558 1.00 52.50 192 LYS A N 1
ATOM 1483 C CA . LYS A 1 192 ? 26.852 -4.170 -10.169 1.00 52.50 192 LYS A CA 1
ATOM 1484 C C . LYS A 1 192 ? 25.375 -3.826 -9.905 1.00 52.50 192 LYS A C 1
ATOM 1486 O O . LYS A 1 192 ? 24.875 -4.179 -8.847 1.00 52.50 192 LYS A O 1
ATOM 1491 N N . GLY A 1 193 ? 24.682 -3.219 -10.874 1.00 53.47 193 GLY A N 1
ATOM 1492 C CA . GLY A 1 193 ? 23.266 -2.842 -10.762 1.00 53.47 193 GLY A CA 1
ATOM 1493 C C . GLY A 1 193 ? 22.267 -4.010 -10.683 1.00 53.47 193 GLY A C 1
ATOM 1494 O O . GLY A 1 193 ? 21.214 -3.872 -10.066 1.00 53.47 193 GLY A O 1
ATOM 1495 N N . THR A 1 194 ? 22.568 -5.177 -11.268 1.00 56.75 194 THR A N 1
ATOM 1496 C CA . THR A 1 194 ? 21.666 -6.346 -11.194 1.00 56.75 194 THR A CA 1
ATOM 1497 C C . THR A 1 194 ? 21.831 -7.112 -9.895 1.00 56.75 194 THR A C 1
ATOM 1499 O O . THR A 1 194 ? 20.844 -7.566 -9.318 1.00 56.75 194 THR A O 1
ATOM 1502 N N . LEU A 1 195 ? 23.070 -7.209 -9.404 1.00 56.41 195 LEU A N 1
ATOM 1503 C CA . LEU A 1 195 ? 23.372 -7.746 -8.079 1.00 56.41 195 LEU A CA 1
ATOM 1504 C C . LEU A 1 195 ? 22.691 -6.915 -6.984 1.00 56.41 195 LEU A C 1
ATOM 1506 O O . LEU A 1 195 ? 22.100 -7.494 -6.072 1.00 56.41 195 LEU A O 1
ATOM 1510 N N . THR A 1 196 ? 22.695 -5.582 -7.093 1.00 60.09 196 THR A N 1
ATOM 1511 C CA . THR A 1 196 ? 21.997 -4.711 -6.134 1.00 60.09 196 THR A CA 1
ATOM 1512 C C . THR A 1 196 ? 20.479 -4.873 -6.191 1.00 60.09 196 THR A C 1
ATOM 1514 O O . THR A 1 196 ? 19.865 -4.992 -5.136 1.00 60.09 196 THR A O 1
ATOM 1517 N N . ALA A 1 197 ? 19.872 -4.971 -7.381 1.00 60.62 197 ALA A N 1
ATOM 1518 C CA . ALA A 1 197 ? 18.422 -5.153 -7.514 1.00 60.62 197 ALA A CA 1
ATOM 1519 C C . ALA A 1 197 ? 17.937 -6.502 -6.947 1.00 60.62 197 ALA A C 1
ATOM 1521 O O . ALA A 1 197 ? 17.018 -6.531 -6.134 1.00 60.62 197 ALA A O 1
ATOM 1522 N N . ARG A 1 198 ? 18.597 -7.624 -7.282 1.00 61.47 198 ARG A N 1
ATOM 1523 C CA . ARG A 1 198 ? 18.228 -8.946 -6.726 1.00 61.47 198 ARG A CA 1
ATOM 1524 C C . ARG A 1 198 ? 18.394 -9.003 -5.211 1.00 61.47 198 ARG A C 1
ATOM 1526 O O . ARG A 1 198 ? 17.547 -9.568 -4.519 1.00 61.47 198 ARG A O 1
ATOM 1533 N N . THR A 1 199 ? 19.477 -8.414 -4.699 1.00 67.56 199 THR A N 1
ATOM 1534 C CA . THR A 1 199 ? 19.716 -8.327 -3.252 1.00 67.56 199 THR A CA 1
ATOM 1535 C C . THR A 1 199 ? 18.616 -7.508 -2.585 1.00 67.56 199 THR A C 1
ATOM 1537 O O . THR A 1 199 ? 18.056 -7.953 -1.590 1.00 67.56 199 THR A O 1
ATOM 1540 N N . SER A 1 200 ? 18.249 -6.366 -3.169 1.00 63.34 200 SER A N 1
ATOM 1541 C CA . SER A 1 200 ? 17.154 -5.516 -2.699 1.00 63.34 200 SER A CA 1
ATOM 1542 C C . SER A 1 200 ? 15.814 -6.257 -2.643 1.00 63.34 200 SER A C 1
ATOM 1544 O O . SER A 1 200 ? 15.195 -6.308 -1.583 1.00 63.34 200 SER A O 1
ATOM 1546 N N . PHE A 1 201 ? 15.403 -6.933 -3.722 1.00 71.75 201 PHE A N 1
ATOM 1547 C CA . PHE A 1 201 ? 14.148 -7.698 -3.749 1.00 71.75 201 PHE A CA 1
ATOM 1548 C C . PHE A 1 201 ? 14.123 -8.811 -2.697 1.00 71.75 201 PHE A C 1
ATOM 1550 O O . PHE A 1 201 ? 13.135 -8.967 -1.981 1.00 71.75 201 PHE A O 1
ATOM 1557 N N . SER A 1 202 ? 15.239 -9.533 -2.550 1.00 63.59 202 SER A N 1
ATOM 1558 C CA . SER A 1 202 ? 15.382 -10.588 -1.538 1.00 63.59 202 SER A CA 1
ATOM 1559 C C . SER A 1 202 ? 15.292 -10.027 -0.115 1.00 63.59 202 SER A C 1
ATOM 1561 O O . SER A 1 202 ? 14.647 -10.617 0.751 1.00 63.59 202 SER A O 1
ATOM 1563 N N . LEU A 1 203 ? 15.930 -8.877 0.134 1.00 68.31 203 LEU A N 1
ATOM 1564 C CA . LEU A 1 203 ? 15.866 -8.192 1.423 1.00 68.31 203 LEU A CA 1
ATOM 1565 C C . LEU A 1 203 ? 14.448 -7.704 1.717 1.00 68.31 203 LEU A C 1
ATOM 1567 O O . LEU A 1 203 ? 13.969 -7.929 2.823 1.00 68.31 203 LEU A O 1
ATOM 1571 N N . LEU A 1 204 ? 13.765 -7.091 0.748 1.00 63.69 204 LEU A N 1
ATOM 1572 C CA . LEU A 1 204 ? 12.380 -6.640 0.897 1.00 63.69 204 LEU A CA 1
ATOM 1573 C C . LEU A 1 204 ? 11.440 -7.812 1.189 1.00 63.69 204 LEU A C 1
ATOM 1575 O O . LEU A 1 204 ? 10.687 -7.738 2.152 1.00 63.69 204 LEU A O 1
ATOM 1579 N N . SER A 1 205 ? 11.523 -8.904 0.421 1.00 64.06 205 SER A N 1
ATOM 1580 C CA . SER A 1 205 ? 10.726 -10.116 0.657 1.00 64.06 205 SER A CA 1
ATOM 1581 C C . SER A 1 205 ? 10.934 -10.642 2.080 1.00 64.06 205 SER A C 1
ATOM 1583 O O . SER A 1 205 ? 9.973 -10.820 2.826 1.00 64.06 205 SER A O 1
ATOM 1585 N N . ARG A 1 206 ? 12.195 -10.787 2.513 1.00 62.75 206 ARG A N 1
ATOM 1586 C CA . ARG A 1 206 ? 12.516 -11.243 3.871 1.00 62.75 206 ARG A CA 1
ATOM 1587 C C . ARG A 1 206 ? 12.024 -10.275 4.948 1.00 62.75 206 ARG A C 1
ATOM 1589 O O . ARG A 1 206 ? 11.532 -10.729 5.976 1.00 62.75 206 ARG A O 1
ATOM 1596 N N . MET A 1 207 ? 12.166 -8.967 4.729 1.00 59.56 207 MET A N 1
ATOM 1597 C CA . MET A 1 207 ? 11.676 -7.948 5.657 1.00 59.56 207 MET A CA 1
ATOM 1598 C C . MET A 1 207 ? 10.157 -8.006 5.786 1.00 59.56 207 MET A C 1
ATOM 1600 O O . MET A 1 207 ? 9.678 -7.953 6.912 1.00 59.56 207 MET A O 1
ATOM 1604 N N . LEU A 1 208 ? 9.420 -8.171 4.682 1.00 59.19 208 LEU A N 1
ATOM 1605 C CA . LEU A 1 208 ? 7.962 -8.300 4.714 1.00 59.19 208 LEU A CA 1
ATOM 1606 C C . LEU A 1 208 ? 7.506 -9.603 5.377 1.00 59.19 208 LEU A C 1
ATOM 1608 O O . LEU A 1 208 ? 6.583 -9.556 6.174 1.00 59.19 208 LEU A O 1
ATOM 1612 N N . HIS A 1 209 ? 8.191 -10.727 5.145 1.00 59.78 209 HIS A N 1
ATOM 1613 C CA . HIS A 1 209 ? 7.937 -11.985 5.870 1.00 59.78 209 HIS A CA 1
ATOM 1614 C C . HIS A 1 209 ? 8.170 -11.875 7.380 1.00 59.78 209 HIS A C 1
ATOM 1616 O O . HIS A 1 209 ? 7.535 -12.568 8.165 1.00 59.78 209 HIS A O 1
ATOM 1622 N N . SER A 1 210 ? 9.127 -11.042 7.796 1.00 55.94 210 SER A N 1
ATOM 1623 C CA . SER A 1 210 ? 9.419 -10.793 9.214 1.00 55.94 210 SER A CA 1
ATOM 1624 C C . SER A 1 210 ? 8.624 -9.636 9.814 1.00 55.94 210 SER A C 1
ATOM 1626 O O . SER A 1 210 ? 8.682 -9.415 11.026 1.00 55.94 210 SER A O 1
ATOM 1628 N N . ALA A 1 211 ? 7.943 -8.853 8.977 1.00 47.75 211 ALA A N 1
ATOM 1629 C CA . ALA A 1 211 ? 7.090 -7.786 9.449 1.00 47.75 211 ALA A CA 1
ATOM 1630 C C . ALA A 1 211 ? 5.878 -8.440 10.122 1.00 47.75 211 ALA A C 1
ATOM 1632 O O . ALA A 1 211 ? 5.395 -9.457 9.632 1.00 47.75 211 ALA A O 1
ATOM 1633 N N . PRO A 1 212 ? 5.395 -7.902 11.254 1.00 46.84 212 PRO A N 1
ATOM 1634 C CA . PRO A 1 212 ? 4.177 -8.422 11.848 1.00 46.84 212 PRO A CA 1
ATOM 1635 C C . PRO A 1 212 ? 3.078 -8.346 10.791 1.00 46.84 212 PRO A C 1
ATOM 1637 O O . PRO A 1 212 ? 2.859 -7.260 10.235 1.00 46.84 212 PRO A O 1
ATOM 1640 N N . ASP A 1 213 ? 2.434 -9.486 10.522 1.00 46.41 213 ASP A N 1
ATOM 1641 C CA . ASP A 1 213 ? 1.239 -9.546 9.687 1.00 46.41 213 ASP A CA 1
ATOM 1642 C C . ASP A 1 213 ? 0.300 -8.407 10.109 1.00 46.41 213 ASP A C 1
ATOM 1644 O O . ASP A 1 213 ? 0.194 -8.060 11.298 1.00 46.41 213 ASP A O 1
ATOM 1648 N N . GLY A 1 214 ? -0.374 -7.779 9.138 1.00 45.88 214 GLY A N 1
ATOM 1649 C CA . GLY A 1 214 ? -1.534 -6.956 9.478 1.00 45.88 214 GLY A CA 1
ATOM 1650 C C . GLY A 1 214 ? -2.424 -7.773 10.417 1.00 45.88 214 GLY A C 1
ATOM 1651 O O . GLY A 1 214 ? -2.581 -8.958 10.161 1.00 45.88 214 GLY A O 1
ATOM 1652 N N . ILE A 1 215 ? -2.878 -7.152 11.521 1.00 44.19 215 ILE A N 1
ATOM 1653 C CA . ILE A 1 215 ? -3.625 -7.738 12.661 1.00 44.19 215 ILE A CA 1
ATOM 1654 C C . ILE A 1 215 ? -4.031 -9.195 12.385 1.00 44.19 215 ILE A C 1
ATOM 1656 O O . ILE A 1 215 ? -4.885 -9.379 11.514 1.00 44.19 215 ILE A O 1
ATOM 1660 N N . PRO A 1 216 ? -3.446 -10.195 13.082 1.00 43.22 216 PRO A N 1
ATOM 1661 C CA . PRO A 1 216 ? -3.630 -11.601 12.739 1.00 43.22 216 PRO A CA 1
ATOM 1662 C C . PRO A 1 216 ? -5.116 -11.883 12.543 1.00 43.22 216 PRO A C 1
ATOM 1664 O O . PRO A 1 216 ? -5.934 -11.558 13.409 1.00 43.22 216 PRO A O 1
ATOM 1667 N N . ILE A 1 217 ? -5.464 -12.416 11.369 1.00 44.31 217 ILE A N 1
ATOM 1668 C CA . ILE A 1 217 ? -6.824 -12.861 11.083 1.00 44.31 217 ILE A CA 1
ATOM 1669 C C . ILE A 1 217 ? -7.135 -13.905 12.146 1.00 44.31 217 ILE A C 1
ATOM 1671 O O . ILE A 1 217 ? -6.558 -14.987 12.117 1.00 44.31 217 ILE A O 1
ATOM 1675 N N . LEU A 1 218 ? -8.014 -13.553 13.088 1.00 39.66 218 LEU A N 1
ATOM 1676 C CA . LEU A 1 218 ? -8.443 -14.448 14.155 1.00 39.66 218 LEU A CA 1
ATOM 1677 C C . LEU A 1 218 ? -9.008 -15.717 13.511 1.00 39.66 218 LEU A C 1
ATOM 1679 O O . LEU A 1 218 ? -10.092 -15.713 12.905 1.00 39.66 218 LEU A O 1
ATOM 1683 N N . SER A 1 219 ? -8.227 -16.786 13.599 1.00 42.03 219 SER A N 1
ATOM 1684 C CA . SER A 1 219 ? -8.634 -18.125 13.207 1.00 42.03 219 SER A CA 1
ATOM 1685 C C . SER A 1 219 ? -9.544 -18.709 14.292 1.00 42.03 219 SER A C 1
ATOM 1687 O O . SER A 1 219 ? -9.617 -18.180 15.401 1.00 42.03 219 SER A O 1
ATOM 1689 N N . GLU A 1 220 ? -10.259 -19.802 14.014 1.00 46.47 220 GLU A N 1
ATOM 1690 C CA . GLU A 1 220 ? -11.036 -20.488 15.066 1.00 46.47 220 GLU A CA 1
ATOM 1691 C C . GLU A 1 220 ? -10.152 -20.921 16.251 1.00 46.47 220 GLU A C 1
ATOM 1693 O O . GLU A 1 220 ? -10.628 -20.983 17.381 1.00 46.47 220 GLU A O 1
ATOM 1698 N N . SER A 1 221 ? -8.852 -21.131 16.018 1.00 42.69 221 SER A N 1
ATOM 1699 C CA . SER A 1 221 ? -7.837 -21.388 17.049 1.00 42.69 221 SER A CA 1
ATOM 1700 C C . SER A 1 221 ? -7.496 -20.185 17.938 1.00 42.69 221 SER A C 1
ATOM 1702 O O . SER A 1 221 ? -6.940 -20.389 19.013 1.00 42.69 221 SER A O 1
ATOM 1704 N N . ASP A 1 222 ? -7.843 -18.961 17.532 1.00 40.38 222 ASP A N 1
ATOM 1705 C CA . ASP A 1 222 ? -7.590 -17.725 18.290 1.00 40.38 222 ASP A CA 1
ATOM 1706 C C . ASP A 1 222 ? -8.817 -17.267 19.101 1.00 40.38 222 ASP A C 1
ATOM 1708 O O . ASP A 1 222 ? -8.841 -16.162 19.647 1.00 40.38 222 ASP A O 1
ATOM 1712 N N . GLN A 1 223 ? -9.859 -18.104 19.189 1.00 42.47 223 GLN A N 1
ATOM 1713 C CA . GLN A 1 223 ? -11.010 -17.842 20.047 1.00 42.47 223 GLN A CA 1
ATOM 1714 C C . GLN A 1 223 ? -10.621 -18.015 21.517 1.00 42.47 223 GLN A C 1
ATOM 1716 O O . GLN A 1 223 ? -10.427 -19.127 22.009 1.00 42.47 223 GLN A O 1
ATOM 1721 N N . THR A 1 224 ? -10.578 -16.913 22.262 1.00 45.91 224 THR A N 1
ATOM 1722 C CA . THR A 1 224 ? -10.543 -16.969 23.724 1.00 45.91 224 THR A CA 1
ATOM 1723 C C . THR A 1 224 ? -11.913 -17.437 24.221 1.00 45.91 224 THR A C 1
ATOM 1725 O O . THR A 1 224 ? -12.844 -16.641 24.356 1.00 45.91 224 THR A O 1
ATOM 1728 N N . VAL A 1 225 ? -12.065 -18.738 24.480 1.00 47.12 225 VAL A N 1
ATOM 1729 C CA . VAL A 1 225 ? -13.275 -19.280 25.112 1.00 47.12 225 VAL A CA 1
ATOM 1730 C C . VAL A 1 225 ? -13.289 -18.827 26.572 1.00 47.12 225 VAL A C 1
ATOM 1732 O O . VAL A 1 225 ? -12.546 -19.336 27.408 1.00 47.12 225 VAL A O 1
ATOM 1735 N N . LEU A 1 226 ? -14.113 -17.826 26.880 1.00 46.53 226 LEU A N 1
ATOM 1736 C CA . LEU A 1 226 ? -14.378 -17.415 28.256 1.00 46.53 226 LEU A CA 1
ATOM 1737 C C . LEU A 1 226 ? -15.349 -18.420 28.878 1.00 46.53 226 LEU A C 1
ATOM 1739 O O . LEU A 1 226 ? -16.557 -18.352 28.652 1.00 46.53 226 LEU A O 1
ATOM 1743 N N . GLU A 1 227 ? -14.825 -19.360 29.660 1.00 54.06 227 GLU A N 1
ATOM 1744 C CA . GLU A 1 227 ? -15.662 -20.242 30.470 1.00 54.06 227 GLU A CA 1
ATOM 1745 C C . GLU A 1 227 ? -16.335 -19.431 31.585 1.00 54.06 227 GLU A C 1
ATOM 1747 O O . GLU A 1 227 ? -15.696 -18.646 32.289 1.00 54.06 227 GLU A O 1
ATOM 1752 N N . LEU A 1 228 ? -17.653 -19.586 31.718 1.00 64.44 228 LEU A N 1
ATOM 1753 C CA . LEU A 1 228 ? -18.464 -18.899 32.719 1.00 64.44 228 LEU A CA 1
ATOM 1754 C C . LEU A 1 228 ? -18.984 -19.910 33.746 1.00 64.44 228 LEU A C 1
ATOM 1756 O O . LEU A 1 228 ? -19.617 -20.897 33.376 1.00 64.44 228 LEU A O 1
ATOM 1760 N N . GLU A 1 229 ? -18.773 -19.637 35.032 1.00 68.06 229 GLU A N 1
ATOM 1761 C CA . GLU A 1 229 ? -19.343 -20.396 36.148 1.00 68.06 229 GLU A CA 1
ATOM 1762 C C . GLU A 1 229 ? -20.509 -19.629 36.805 1.00 68.06 229 GLU A C 1
ATOM 1764 O O . GLU A 1 229 ? -20.462 -18.398 36.908 1.00 68.06 229 GLU A O 1
ATOM 1769 N N . PRO A 1 230 ? -21.560 -20.310 37.295 1.00 64.25 230 PRO A N 1
ATOM 1770 C CA . PRO A 1 230 ? -22.590 -19.668 38.105 1.00 64.25 230 PRO A CA 1
ATOM 1771 C C . PRO A 1 230 ? -22.023 -19.187 39.450 1.00 64.25 230 PRO A C 1
ATOM 1773 O O . PRO A 1 230 ? -21.454 -19.960 40.218 1.00 64.25 230 PRO A O 1
ATOM 1776 N N . GLY A 1 231 ? -22.229 -17.911 39.761 1.00 75.50 231 GLY A N 1
ATOM 1777 C CA . GLY A 1 231 ? -21.864 -17.254 41.012 1.00 75.50 231 GLY A CA 1
ATOM 1778 C C . GLY A 1 231 ? -23.048 -16.546 41.677 1.00 75.50 231 GLY A C 1
ATOM 1779 O O . GLY A 1 231 ? -24.146 -16.435 41.132 1.00 75.50 231 GLY A O 1
ATOM 1780 N N . THR A 1 232 ? -22.821 -16.026 42.883 1.00 63.78 232 THR A N 1
ATOM 1781 C CA . THR A 1 232 ? -23.858 -15.433 43.751 1.00 63.78 232 THR A CA 1
ATOM 1782 C C . THR A 1 232 ? -24.542 -14.182 43.183 1.00 63.78 232 THR A C 1
ATOM 1784 O O . THR A 1 232 ? -25.579 -13.780 43.702 1.00 63.78 232 THR A O 1
ATOM 1787 N N . GLY A 1 233 ? -24.000 -13.585 42.116 1.00 71.81 233 GLY A N 1
ATOM 1788 C CA . GLY A 1 233 ? -24.571 -12.436 41.401 1.00 71.81 233 GLY A CA 1
ATOM 1789 C C . GLY A 1 233 ? -24.868 -12.683 39.916 1.00 71.81 233 GLY A C 1
ATOM 1790 O O . GLY A 1 233 ? -25.085 -11.717 39.191 1.00 71.81 233 GLY A O 1
ATOM 1791 N N . GLY A 1 234 ? -24.842 -13.936 39.445 1.00 76.19 234 GLY A N 1
ATOM 1792 C CA . GLY A 1 234 ? -24.983 -14.285 38.024 1.00 76.19 234 GLY A CA 1
ATOM 1793 C C . GLY A 1 234 ? -23.798 -15.102 37.511 1.00 76.19 234 GLY A C 1
ATOM 1794 O O . GLY A 1 234 ? -23.202 -15.855 38.268 1.00 76.19 234 GLY A O 1
ATOM 1795 N N . MET A 1 235 ? -23.445 -14.975 36.234 1.00 52.97 235 MET A N 1
ATOM 1796 C CA . MET A 1 235 ? -22.299 -15.687 35.653 1.00 52.97 235 MET A CA 1
ATOM 1797 C C . MET A 1 235 ? -20.976 -14.972 35.967 1.00 52.97 235 MET A C 1
ATOM 1799 O O . MET A 1 235 ? -20.895 -13.747 35.883 1.00 52.97 235 MET A O 1
ATOM 1803 N N . LYS A 1 236 ? -19.929 -15.730 36.295 1.00 64.75 236 LYS A N 1
ATOM 1804 C CA . LYS A 1 236 ? -18.576 -15.243 36.588 1.00 64.75 236 LYS A CA 1
ATOM 1805 C C . LYS A 1 236 ? -17.574 -15.897 35.636 1.00 64.75 236 LYS A C 1
ATOM 1807 O O . LYS A 1 236 ? -17.650 -17.093 35.398 1.00 64.75 236 LYS A O 1
ATOM 1812 N N . VAL A 1 237 ? -16.628 -15.121 35.110 1.00 66.25 237 VAL A N 1
ATOM 1813 C CA . VAL A 1 237 ? -15.558 -15.630 34.235 1.00 66.25 237 VAL A CA 1
ATOM 1814 C C . VAL A 1 237 ? -14.585 -16.493 35.039 1.00 66.25 237 VAL A C 1
ATOM 1816 O O . VAL A 1 237 ? -14.027 -16.038 36.044 1.00 66.25 237 VAL A O 1
ATOM 1819 N N . VAL A 1 238 ? -14.372 -17.724 34.583 1.00 72.62 238 VAL A N 1
ATOM 1820 C CA . VAL A 1 238 ? -13.359 -18.644 35.099 1.00 72.62 238 VAL A CA 1
ATOM 1821 C C . VAL A 1 238 ? -12.002 -18.165 34.588 1.00 72.62 238 VAL A C 1
ATOM 1823 O O . VAL A 1 238 ? -11.779 -18.046 33.384 1.00 72.62 238 VAL A O 1
ATOM 1826 N N . LYS A 1 239 ? -11.085 -17.833 35.502 1.00 56.34 239 LYS A N 1
ATOM 1827 C CA . LYS A 1 239 ? -9.692 -17.576 35.121 1.00 56.34 239 LYS A CA 1
ATOM 1828 C C . LYS A 1 239 ? -9.071 -18.898 34.652 1.00 56.34 239 LYS A C 1
ATOM 1830 O O . LYS A 1 239 ? -9.165 -19.864 35.410 1.00 56.34 239 LYS A O 1
ATOM 1835 N N . PRO A 1 240 ? -8.414 -18.952 33.481 1.00 50.50 240 PRO A N 1
ATOM 1836 C CA . PRO A 1 240 ? -7.630 -20.123 33.115 1.00 50.50 240 PRO A CA 1
ATOM 1837 C C . PRO A 1 240 ? -6.507 -20.326 34.142 1.00 50.50 240 PRO A C 1
ATOM 1839 O O . PRO A 1 240 ? -5.954 -19.352 34.661 1.00 50.50 240 PRO A O 1
ATOM 1842 N N . ALA A 1 241 ? -6.229 -21.586 34.482 1.00 47.81 241 ALA A N 1
ATOM 1843 C CA . ALA A 1 241 ? -5.109 -21.942 35.347 1.00 47.81 241 ALA A CA 1
ATOM 1844 C C . ALA A 1 241 ? -3.786 -21.563 34.657 1.00 47.81 241 ALA A C 1
ATOM 1846 O O . ALA A 1 241 ? -3.660 -21.772 33.451 1.00 47.81 241 ALA A O 1
ATOM 1847 N N . GLU A 1 242 ? -2.860 -20.968 35.417 1.00 37.62 242 GLU A N 1
ATOM 1848 C CA . GLU A 1 242 ? -1.506 -20.599 34.961 1.00 37.62 242 GLU A CA 1
ATOM 1849 C C . GLU A 1 242 ? -0.707 -21.794 34.424 1.00 37.62 242 GLU A C 1
ATOM 1851 O O . GLU A 1 242 ? -0.817 -22.899 35.009 1.00 37.62 242 GLU A O 1
#